Protein AF-A0A918VSH3-F1 (afdb_monomer_lite)

Organism: NCBI:txid1329800

Sequence (350 aa):
MSQLILLDLFLRSLCLGQLLFFLIWLITLTVQRRSLTVERSLVATLLICCLGAVIFTMHYRPPLALAARPILLALTDGLPIVFWLYALHSLTRVEVYLQARPWLKLIPALYAFWHVAYFVLGQGRGTVHEVLHLASGLGILHIIFLSIRSWRDDLVDARRRKRALFLIAACALIMMYVISEVSGSRFMRSEVGSLFGALLMLSLSVSFGVNHFLHAALGQPQPHTDTERASPNTPPHSLPQEHSALYLRLESFIHDQGFTQPNLTVSKLASMLDTKEYLLRNLINQTLGYRNFSSYLNDQRMPLACDWLSSKPELSITDIALNLGYGSITSFNRAFKARYKMAPRDHRAT

Structure (mmCIF, N/CA/C/O backbone):
data_AF-A0A918VSH3-F1
#
_entry.id   AF-A0A918VSH3-F1
#
loop_
_atom_site.group_PDB
_atom_site.id
_atom_site.type_symbol
_atom_site.label_atom_id
_atom_site.label_alt_id
_atom_site.label_comp_id
_atom_site.label_asym_id
_atom_site.label_entity_id
_atom_site.label_seq_id
_atom_site.pdbx_PDB_ins_code
_atom_site.Cartn_x
_atom_site.Cartn_y
_atom_site.Cartn_z
_atom_site.occupancy
_atom_site.B_iso_or_equiv
_atom_site.auth_seq_id
_atom_site.auth_comp_id
_atom_site.auth_asym_id
_atom_site.auth_atom_id
_atom_site.pdbx_PDB_model_num
ATOM 1 N N . MET A 1 1 ? 32.542 3.895 -18.911 1.00 74.38 1 MET A N 1
ATOM 2 C CA . MET A 1 1 ? 31.305 4.067 -18.114 1.00 74.38 1 MET A CA 1
ATOM 3 C C . MET A 1 1 ? 31.259 5.523 -17.670 1.00 74.38 1 MET A C 1
ATOM 5 O O . MET A 1 1 ? 32.288 5.993 -17.200 1.00 74.38 1 MET A O 1
ATOM 9 N N . SER A 1 2 ? 30.164 6.257 -17.894 1.00 91.38 2 SER A N 1
ATOM 10 C CA . SER A 1 2 ? 30.070 7.667 -17.476 1.00 91.38 2 SER A CA 1
ATOM 11 C C . SER A 1 2 ? 30.017 7.780 -15.943 1.00 91.38 2 SER A C 1
ATOM 13 O O . SER A 1 2 ? 29.629 6.828 -15.258 1.00 91.38 2 SER A O 1
ATOM 15 N N . GLN A 1 3 ? 30.387 8.941 -15.388 1.00 93.56 3 GLN A N 1
ATOM 16 C CA . GLN A 1 3 ? 30.258 9.198 -13.944 1.00 93.56 3 GLN A CA 1
ATOM 17 C C . GLN A 1 3 ? 28.796 9.095 -13.472 1.00 93.56 3 GLN A C 1
ATOM 19 O O . GLN A 1 3 ? 28.543 8.625 -12.364 1.00 93.56 3 GLN A O 1
ATOM 24 N N . LEU A 1 4 ? 27.833 9.458 -14.330 1.00 92.81 4 LEU A N 1
ATOM 25 C CA . LEU A 1 4 ? 26.401 9.344 -14.039 1.00 92.81 4 LEU A CA 1
ATOM 26 C C . LEU A 1 4 ? 25.954 7.885 -13.907 1.00 92.81 4 LEU A C 1
ATOM 28 O O . LEU A 1 4 ? 25.213 7.566 -12.982 1.00 92.81 4 LEU A O 1
ATOM 32 N N . ILE A 1 5 ? 26.439 6.988 -14.773 1.00 92.00 5 ILE A N 1
ATOM 33 C CA . ILE A 1 5 ? 26.127 5.552 -14.680 1.00 92.00 5 ILE A CA 1
ATOM 34 C C . ILE A 1 5 ? 26.719 4.948 -13.400 1.00 92.00 5 ILE A C 1
ATOM 36 O O . ILE A 1 5 ? 26.069 4.129 -12.753 1.00 92.00 5 ILE A O 1
ATOM 40 N N . LEU A 1 6 ? 27.935 5.350 -13.010 1.00 93.69 6 LEU A N 1
ATOM 41 C CA . LEU A 1 6 ? 28.540 4.880 -11.760 1.00 93.69 6 LEU A CA 1
ATOM 42 C C . LEU A 1 6 ? 27.721 5.329 -10.540 1.00 93.69 6 LEU A C 1
ATOM 44 O O . LEU A 1 6 ? 27.474 4.530 -9.637 1.00 93.69 6 LEU A O 1
ATOM 48 N N . LEU A 1 7 ? 27.263 6.585 -10.538 1.00 95.50 7 LEU A N 1
ATOM 49 C CA . LEU A 1 7 ? 26.414 7.123 -9.478 1.00 95.50 7 LEU A CA 1
ATOM 50 C C . LEU A 1 7 ? 25.035 6.440 -9.436 1.00 95.50 7 LEU A C 1
ATOM 52 O O . LEU A 1 7 ? 24.573 6.082 -8.356 1.00 95.50 7 LEU A O 1
ATOM 56 N N . ASP A 1 8 ? 24.401 6.206 -10.590 1.00 94.56 8 ASP A N 1
ATOM 57 C CA . ASP A 1 8 ? 23.141 5.452 -10.697 1.00 94.56 8 ASP A CA 1
ATOM 58 C C . ASP A 1 8 ? 23.287 4.049 -10.093 1.00 94.56 8 ASP A C 1
ATOM 60 O O . ASP A 1 8 ? 22.502 3.657 -9.226 1.00 94.56 8 ASP A O 1
ATOM 64 N N . LEU A 1 9 ? 24.345 3.322 -10.471 1.00 93.88 9 LEU A N 1
ATOM 65 C CA . LEU A 1 9 ? 24.610 1.979 -9.960 1.00 93.88 9 LEU A CA 1
ATOM 66 C C . LEU A 1 9 ? 24.859 1.980 -8.446 1.00 93.88 9 LEU A C 1
ATOM 68 O O . LEU A 1 9 ? 24.372 1.093 -7.740 1.00 93.88 9 LEU A O 1
ATOM 72 N N . PHE A 1 10 ? 25.581 2.981 -7.937 1.00 95.94 10 PHE A N 1
ATOM 73 C CA . PHE A 1 10 ? 25.823 3.152 -6.506 1.00 95.94 10 PHE A CA 1
ATOM 74 C C . PHE A 1 10 ? 24.513 3.359 -5.730 1.00 95.94 10 PHE A C 1
ATOM 76 O O . PHE A 1 10 ? 24.237 2.623 -4.781 1.00 95.94 10 PHE A O 1
ATOM 83 N N . LEU A 1 11 ? 23.658 4.290 -6.169 1.00 96.31 11 LEU A N 1
ATOM 84 C CA . LEU A 1 11 ? 22.367 4.564 -5.524 1.00 96.31 11 LEU A CA 1
ATOM 85 C C . LEU A 1 11 ? 21.427 3.356 -5.565 1.00 96.31 11 LEU A C 1
ATOM 87 O O . LEU A 1 11 ? 20.754 3.053 -4.577 1.00 96.31 11 LEU A O 1
ATOM 91 N N . ARG A 1 12 ? 21.400 2.626 -6.684 1.00 95.44 12 ARG A N 1
ATOM 92 C CA . ARG A 1 12 ? 20.609 1.395 -6.799 1.00 95.44 12 ARG A CA 1
ATOM 93 C C . ARG A 1 12 ? 21.139 0.299 -5.893 1.00 95.44 12 ARG A C 1
ATOM 95 O O . ARG A 1 12 ? 20.337 -0.382 -5.268 1.00 95.44 12 ARG A O 1
ATOM 102 N N . SER A 1 13 ? 22.456 0.159 -5.765 1.00 95.19 13 SER A N 1
ATOM 103 C CA . SER A 1 13 ? 23.068 -0.809 -4.847 1.00 95.19 13 SER A CA 1
ATOM 104 C C . SER A 1 13 ? 22.705 -0.508 -3.389 1.00 95.19 13 SER A C 1
ATOM 106 O O . SER A 1 13 ? 22.347 -1.428 -2.654 1.00 95.19 13 SER A O 1
ATOM 108 N N . LEU A 1 14 ? 22.695 0.771 -2.988 1.00 96.94 14 LEU A N 1
ATOM 109 C CA . LEU A 1 14 ? 22.196 1.191 -1.672 1.00 96.94 14 LEU A CA 1
ATOM 110 C C . LEU A 1 14 ? 20.716 0.833 -1.483 1.00 96.94 14 LEU A C 1
ATOM 112 O O . LEU A 1 14 ? 20.344 0.248 -0.465 1.00 96.94 14 LEU A O 1
ATOM 116 N N . CYS A 1 15 ? 19.878 1.138 -2.477 1.00 96.81 15 CYS A N 1
ATOM 117 C CA . CYS A 1 15 ? 18.448 0.838 -2.437 1.00 96.81 15 CYS A CA 1
ATOM 118 C C . CYS A 1 15 ? 18.187 -0.678 -2.346 1.00 96.81 15 CYS A C 1
ATOM 120 O O . CYS A 1 15 ? 17.418 -1.125 -1.496 1.00 96.81 15 CYS A O 1
ATOM 122 N N . LEU A 1 16 ? 18.883 -1.487 -3.152 1.00 96.50 16 LEU A N 1
ATOM 123 C CA . LEU A 1 16 ? 18.802 -2.951 -3.120 1.00 96.50 16 LEU A CA 1
ATOM 124 C C . LEU A 1 16 ? 19.230 -3.511 -1.764 1.00 96.50 16 LEU A C 1
ATOM 126 O O . LEU A 1 16 ? 18.505 -4.322 -1.190 1.00 96.50 16 LEU A O 1
ATOM 130 N N . GLY A 1 17 ? 20.368 -3.054 -1.230 1.00 96.38 17 GLY A N 1
ATOM 131 C CA . GLY A 1 17 ? 20.849 -3.466 0.088 1.00 96.38 17 GLY A CA 1
ATOM 132 C C . GLY A 1 17 ? 19.833 -3.158 1.189 1.00 96.38 17 GLY A C 1
ATOM 133 O O . GLY A 1 17 ? 19.544 -4.008 2.030 1.00 96.38 17 GLY A O 1
ATOM 134 N N . GLN A 1 18 ? 19.213 -1.979 1.135 1.00 94.62 18 GLN A N 1
ATOM 135 C CA . GLN A 1 18 ? 18.187 -1.574 2.089 1.00 94.62 18 GLN A CA 1
ATOM 136 C C . GLN A 1 18 ? 16.899 -2.410 1.977 1.00 94.62 18 GLN A C 1
ATOM 138 O O . GLN A 1 18 ? 16.349 -2.842 2.992 1.00 94.62 18 GLN A O 1
ATOM 143 N N . LEU A 1 19 ? 16.409 -2.659 0.761 1.00 95.06 19 LEU A N 1
ATOM 144 C CA . LEU A 1 19 ? 15.216 -3.480 0.531 1.00 95.06 19 LEU A CA 1
ATOM 145 C C . LEU A 1 19 ? 15.439 -4.939 0.960 1.00 95.06 19 LEU A C 1
ATOM 147 O O . LEU A 1 19 ? 14.562 -5.527 1.594 1.00 95.06 19 LEU A O 1
ATOM 151 N N . LEU A 1 20 ? 16.620 -5.503 0.675 1.00 96.06 20 LEU A N 1
ATOM 152 C CA . LEU A 1 20 ? 17.016 -6.839 1.130 1.00 96.06 20 LEU A CA 1
ATOM 153 C C . LEU A 1 20 ? 17.088 -6.913 2.654 1.00 96.06 20 LEU A C 1
ATOM 155 O O . LEU A 1 20 ? 16.558 -7.854 3.241 1.00 96.06 20 LEU A O 1
ATOM 159 N N . PHE A 1 21 ? 17.682 -5.908 3.300 1.00 94.00 21 PHE A N 1
ATOM 160 C CA . PHE A 1 21 ? 17.718 -5.826 4.757 1.00 94.00 21 PHE A CA 1
ATOM 161 C C . PHE A 1 21 ? 16.305 -5.857 5.358 1.00 94.00 21 PHE A C 1
ATOM 163 O O . PHE A 1 21 ? 16.044 -6.648 6.265 1.00 94.00 21 PHE A O 1
ATOM 170 N N . PHE A 1 22 ? 15.363 -5.069 4.825 1.00 91.56 22 PHE A N 1
ATOM 171 C CA . PHE A 1 22 ? 13.977 -5.090 5.305 1.00 91.56 22 PHE A CA 1
ATOM 172 C C . PHE A 1 22 ? 13.271 -6.414 5.046 1.00 91.56 22 PHE A C 1
ATOM 174 O O . PHE A 1 22 ? 12.510 -6.864 5.902 1.00 91.56 22 PHE A O 1
ATOM 181 N N . LEU A 1 23 ? 13.529 -7.051 3.904 1.00 93.56 23 LEU A N 1
ATOM 182 C CA . LEU A 1 23 ? 12.957 -8.355 3.592 1.00 93.56 23 LEU A CA 1
ATOM 183 C C . LEU A 1 23 ? 13.450 -9.417 4.584 1.00 93.56 23 LEU A C 1
ATOM 185 O O . LEU A 1 23 ? 12.637 -10.134 5.164 1.00 93.56 23 LEU A O 1
ATOM 189 N N . ILE A 1 24 ? 14.759 -9.470 4.843 1.00 93.81 24 ILE A N 1
ATOM 190 C CA . ILE A 1 24 ? 15.364 -10.395 5.812 1.00 93.81 24 ILE A CA 1
ATOM 191 C C . ILE A 1 24 ? 14.833 -10.119 7.220 1.00 93.81 24 ILE A C 1
ATOM 193 O O . ILE A 1 24 ? 14.421 -11.044 7.917 1.00 93.81 24 ILE A O 1
ATOM 197 N N . TRP A 1 25 ? 14.784 -8.853 7.638 1.00 90.38 25 TRP A N 1
ATOM 198 C CA . TRP A 1 25 ? 14.242 -8.465 8.940 1.00 90.38 25 TRP A CA 1
ATOM 199 C C . TRP A 1 25 ? 12.778 -8.894 9.109 1.00 90.38 25 TRP A C 1
ATOM 201 O O . TRP A 1 25 ? 12.412 -9.465 10.138 1.00 90.38 25 TRP A O 1
ATOM 211 N N . LEU A 1 26 ? 11.947 -8.689 8.084 1.00 89.75 26 LEU A N 1
ATOM 212 C CA . LEU A 1 26 ? 10.541 -9.087 8.086 1.00 89.75 26 LEU A CA 1
ATOM 213 C C . LEU A 1 26 ? 10.372 -10.612 8.158 1.00 89.75 26 LEU A C 1
ATOM 215 O O . LEU A 1 26 ? 9.510 -11.098 8.897 1.00 89.75 26 LEU A O 1
ATOM 219 N N . ILE A 1 27 ? 11.198 -11.368 7.429 1.00 90.38 27 ILE A N 1
ATOM 220 C CA . ILE A 1 27 ? 11.220 -12.836 7.482 1.00 90.38 27 ILE A CA 1
ATOM 221 C C . ILE A 1 27 ? 11.605 -13.297 8.890 1.00 90.38 27 ILE A C 1
ATOM 223 O O . ILE A 1 27 ? 10.863 -14.066 9.501 1.00 90.38 27 ILE A O 1
ATOM 227 N N . THR A 1 28 ? 12.692 -12.765 9.453 1.00 89.62 28 THR A N 1
ATOM 228 C CA . THR A 1 28 ? 13.154 -13.095 10.809 1.00 89.62 28 THR A CA 1
ATOM 229 C C . THR A 1 28 ? 12.082 -12.802 11.855 1.00 89.62 28 THR A C 1
ATOM 231 O O . THR A 1 28 ? 11.785 -13.657 12.687 1.00 89.62 28 THR A O 1
ATOM 234 N N . LEU A 1 29 ? 11.418 -11.644 11.780 1.00 85.31 29 LEU A N 1
ATOM 235 C CA . LEU A 1 29 ? 10.301 -11.307 12.665 1.00 85.31 29 LEU A CA 1
ATOM 236 C C . LEU A 1 29 ? 9.115 -12.267 12.529 1.00 85.31 29 LEU A C 1
ATOM 238 O O . LEU A 1 29 ? 8.464 -12.598 13.523 1.00 85.31 29 LEU A O 1
ATOM 242 N N . THR A 1 30 ? 8.807 -12.693 11.305 1.00 86.69 30 THR A N 1
ATOM 243 C CA . THR A 1 30 ? 7.711 -13.629 11.025 1.00 86.69 30 THR A CA 1
ATOM 244 C C . THR A 1 30 ? 8.006 -15.003 11.622 1.00 86.69 30 THR A C 1
ATOM 246 O O . THR A 1 30 ? 7.130 -15.581 12.270 1.00 86.69 30 THR A O 1
ATOM 249 N N . VAL A 1 31 ? 9.246 -15.481 11.471 1.00 88.50 31 VAL A N 1
ATOM 250 C CA . VAL A 1 31 ? 9.736 -16.740 12.050 1.00 88.50 31 VAL A CA 1
ATOM 251 C C . VAL A 1 31 ? 9.733 -16.670 13.578 1.00 88.50 31 VAL A C 1
ATOM 253 O O . VAL A 1 31 ? 9.149 -17.540 14.223 1.00 88.50 31 VAL A O 1
ATOM 256 N N . GLN A 1 32 ? 10.295 -15.608 14.166 1.00 86.06 32 GLN A N 1
ATOM 257 C CA . GLN A 1 32 ? 10.342 -15.418 15.622 1.00 86.06 32 GLN A CA 1
ATOM 258 C C . GLN A 1 32 ? 8.948 -15.377 16.250 1.00 86.06 32 GLN A C 1
ATOM 260 O O . GLN A 1 32 ? 8.708 -15.996 17.283 1.00 86.06 32 GLN A O 1
ATOM 265 N N . ARG A 1 33 ? 8.002 -14.673 15.620 1.00 83.00 33 ARG A N 1
ATOM 266 C CA . ARG A 1 33 ? 6.626 -14.560 16.126 1.00 83.00 33 ARG A CA 1
ATOM 267 C C . ARG A 1 33 ? 5.726 -15.735 15.736 1.00 83.00 33 ARG A C 1
ATOM 269 O O . ARG A 1 33 ? 4.554 -15.706 16.103 1.00 83.00 33 ARG A O 1
ATOM 276 N N . ARG A 1 34 ? 6.227 -16.712 14.963 1.00 82.69 34 ARG A N 1
ATOM 277 C CA . ARG A 1 34 ? 5.471 -17.858 14.411 1.00 82.69 34 ARG A CA 1
ATOM 278 C C . ARG A 1 34 ? 4.100 -17.466 13.841 1.00 82.69 34 ARG A C 1
ATOM 280 O O . ARG A 1 34 ? 3.105 -18.157 14.030 1.00 82.69 34 ARG A O 1
ATOM 287 N N . SER A 1 35 ? 4.032 -16.313 13.177 1.00 77.19 35 SER A N 1
ATOM 288 C CA . SER A 1 35 ? 2.770 -15.723 12.728 1.00 77.19 35 SER A CA 1
ATOM 289 C C . SER A 1 35 ? 2.971 -14.994 11.407 1.00 77.19 35 SER A C 1
ATOM 291 O O . SER A 1 35 ? 3.586 -13.924 11.360 1.00 77.19 35 SER A O 1
ATOM 293 N N . LEU A 1 36 ? 2.438 -15.575 10.331 1.00 81.56 36 LEU A N 1
ATOM 294 C CA . LEU A 1 36 ? 2.354 -14.937 9.023 1.00 81.56 36 LEU A CA 1
ATOM 295 C C . LEU A 1 36 ? 1.000 -14.230 8.903 1.00 81.56 36 LEU A C 1
ATOM 297 O O . LEU A 1 36 ? -0.030 -14.864 8.685 1.00 81.56 36 LEU A O 1
ATOM 301 N N . THR A 1 37 ? 0.995 -12.909 9.074 1.00 83.50 37 THR A N 1
ATOM 302 C CA . THR A 1 37 ? -0.197 -12.090 8.826 1.00 83.50 37 THR A CA 1
ATOM 303 C C . THR A 1 37 ? -0.289 -11.720 7.345 1.00 83.50 37 THR A C 1
ATOM 305 O O . THR A 1 37 ? 0.727 -11.639 6.652 1.00 83.50 37 THR A O 1
ATOM 308 N N . VAL A 1 38 ? -1.506 -11.442 6.862 1.00 82.44 38 VAL A N 1
ATOM 309 C CA . VAL A 1 38 ? -1.742 -10.962 5.485 1.00 82.44 38 VAL A CA 1
ATOM 310 C C . VAL A 1 38 ? -0.910 -9.711 5.194 1.00 82.44 38 VAL A C 1
ATOM 312 O O . VAL A 1 38 ? -0.282 -9.621 4.145 1.00 82.44 38 VAL A O 1
ATOM 315 N N . GLU A 1 39 ? -0.834 -8.787 6.153 1.00 83.62 39 GLU A N 1
ATOM 316 C CA . GLU A 1 39 ? -0.011 -7.579 6.060 1.00 83.62 39 GLU A CA 1
ATOM 317 C C . GLU A 1 39 ? 1.468 -7.901 5.805 1.00 83.62 39 GLU A C 1
ATOM 319 O O . GLU A 1 39 ? 2.054 -7.374 4.863 1.00 83.62 39 GLU A O 1
ATOM 324 N N . ARG A 1 40 ? 2.068 -8.809 6.589 1.00 85.50 40 ARG A N 1
ATOM 325 C CA . ARG A 1 40 ? 3.479 -9.195 6.416 1.00 85.50 40 ARG A CA 1
ATOM 326 C C . ARG A 1 40 ? 3.719 -9.873 5.074 1.00 85.50 40 ARG A C 1
ATOM 328 O O . ARG A 1 40 ? 4.729 -9.594 4.441 1.00 85.50 40 ARG A O 1
ATOM 335 N N . SER A 1 41 ? 2.788 -10.715 4.625 1.00 87.75 41 SER A N 1
ATOM 336 C CA . SER A 1 41 ? 2.867 -11.325 3.296 1.00 87.75 41 SER A 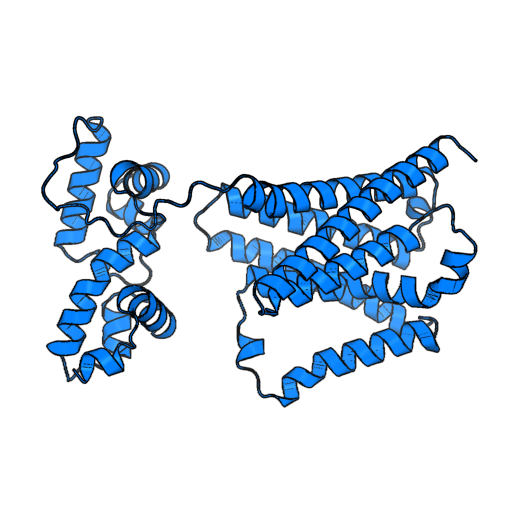CA 1
ATOM 337 C C . SER A 1 41 ? 2.844 -10.265 2.193 1.00 87.75 41 SER A C 1
ATOM 339 O O . SER A 1 41 ? 3.695 -10.297 1.314 1.00 87.75 41 SER A O 1
ATOM 341 N N . LEU A 1 42 ? 1.917 -9.301 2.255 1.00 89.62 42 LEU A N 1
ATOM 342 C CA . LEU A 1 42 ? 1.815 -8.221 1.268 1.00 89.62 42 LEU A CA 1
ATOM 343 C C . LEU A 1 42 ? 3.066 -7.339 1.253 1.00 89.62 42 LEU A C 1
ATOM 345 O O . LEU A 1 42 ? 3.566 -7.020 0.179 1.00 89.62 42 LEU A O 1
ATOM 349 N N . VAL A 1 43 ? 3.601 -6.979 2.425 1.00 90.31 43 VAL A N 1
ATOM 350 C CA . VAL A 1 43 ? 4.841 -6.193 2.521 1.00 90.31 43 VAL A CA 1
ATOM 351 C C . VAL A 1 43 ? 6.030 -6.981 1.969 1.00 90.31 43 VAL A C 1
ATOM 353 O O . VAL A 1 43 ? 6.825 -6.416 1.224 1.00 90.31 43 VAL A O 1
ATOM 356 N N . ALA A 1 44 ? 6.145 -8.279 2.262 1.00 92.56 44 ALA A N 1
ATOM 357 C CA . ALA A 1 44 ? 7.210 -9.117 1.712 1.00 92.56 44 ALA A CA 1
ATOM 358 C C . ALA A 1 44 ? 7.140 -9.184 0.178 1.00 92.56 44 ALA A C 1
ATOM 360 O O . ALA A 1 44 ? 8.142 -8.942 -0.494 1.00 92.56 44 ALA A O 1
ATOM 361 N N . THR A 1 45 ? 5.955 -9.443 -0.385 1.00 93.25 45 THR A N 1
ATOM 362 C CA . THR A 1 45 ? 5.752 -9.456 -1.840 1.00 93.25 45 THR A CA 1
ATOM 363 C C . THR A 1 45 ? 6.049 -8.088 -2.457 1.00 93.25 45 THR A C 1
ATOM 365 O O . THR A 1 45 ? 6.709 -8.022 -3.490 1.00 93.25 45 THR A O 1
ATOM 368 N N . LEU A 1 46 ? 5.640 -6.994 -1.805 1.00 94.00 46 LEU A N 1
ATOM 369 C CA . LEU A 1 46 ? 5.925 -5.632 -2.258 1.00 94.00 46 LEU A CA 1
ATOM 370 C C . LEU A 1 46 ? 7.434 -5.360 -2.311 1.00 94.00 46 LEU A C 1
ATOM 372 O O . LEU A 1 46 ? 7.919 -4.832 -3.308 1.00 94.00 46 LEU A O 1
ATOM 376 N N . LEU A 1 47 ? 8.186 -5.756 -1.278 1.00 95.00 47 LEU A N 1
ATOM 377 C CA . LEU A 1 47 ? 9.646 -5.619 -1.247 1.00 95.00 47 LEU A CA 1
ATOM 378 C C . LEU A 1 47 ? 10.314 -6.415 -2.379 1.00 95.00 47 LEU A C 1
ATOM 380 O O . LEU A 1 47 ? 11.219 -5.896 -3.028 1.00 95.00 47 LEU A O 1
ATOM 384 N N . ILE A 1 48 ? 9.842 -7.632 -2.663 1.00 96.31 48 ILE A N 1
ATOM 385 C CA . ILE A 1 48 ? 10.346 -8.461 -3.771 1.00 96.31 48 ILE A CA 1
ATOM 386 C C . ILE A 1 48 ? 10.058 -7.804 -5.132 1.00 96.31 48 ILE A C 1
ATOM 388 O O . ILE A 1 48 ? 10.951 -7.722 -5.976 1.00 96.31 48 ILE A O 1
ATOM 392 N N . CYS A 1 49 ? 8.848 -7.274 -5.338 1.00 96.62 49 CYS A N 1
ATOM 393 C CA . CYS A 1 49 ? 8.510 -6.504 -6.537 1.00 96.62 49 CYS A CA 1
ATOM 394 C C . CYS A 1 49 ? 9.394 -5.255 -6.685 1.00 96.62 49 CYS A C 1
ATOM 396 O O . CYS A 1 49 ? 9.893 -4.989 -7.777 1.00 96.62 49 CYS A O 1
ATOM 398 N N . CYS A 1 50 ? 9.652 -4.523 -5.595 1.00 96.06 50 CYS A N 1
ATOM 399 C CA . CYS A 1 50 ? 10.553 -3.368 -5.599 1.00 96.06 50 CYS A CA 1
ATOM 400 C C . CYS A 1 50 ? 11.991 -3.754 -5.977 1.00 96.06 50 CYS A C 1
ATOM 402 O O . CYS A 1 50 ? 12.606 -3.048 -6.772 1.00 96.06 50 CYS A O 1
ATOM 404 N N . LEU A 1 51 ? 12.521 -4.875 -5.467 1.00 96.31 51 LEU A N 1
ATOM 405 C CA . LEU A 1 51 ? 13.840 -5.387 -5.867 1.00 96.31 51 LEU A CA 1
ATOM 406 C C . LEU A 1 51 ? 13.892 -5.652 -7.377 1.00 96.31 51 LEU A C 1
ATOM 408 O O . LEU A 1 51 ? 14.816 -5.200 -8.053 1.00 96.31 51 LEU A O 1
ATOM 412 N N . GLY A 1 52 ? 12.868 -6.323 -7.916 1.00 95.25 52 GLY A N 1
ATOM 413 C CA . GLY A 1 52 ? 12.738 -6.559 -9.354 1.00 95.25 52 GLY A CA 1
ATOM 414 C C . GLY A 1 52 ? 12.694 -5.259 -10.161 1.00 95.25 52 GLY A C 1
ATOM 415 O O . GLY A 1 52 ? 13.447 -5.117 -11.122 1.00 95.25 52 GLY A O 1
ATOM 416 N N . ALA A 1 53 ? 11.893 -4.282 -9.727 1.00 94.88 53 ALA A N 1
ATOM 417 C CA . ALA A 1 53 ? 11.762 -2.981 -10.382 1.00 94.88 53 ALA A CA 1
ATOM 418 C C . ALA A 1 53 ? 13.067 -2.168 -10.370 1.00 94.88 53 ALA A C 1
ATOM 420 O O . ALA A 1 53 ? 13.442 -1.591 -11.394 1.00 94.88 53 ALA A O 1
ATOM 421 N N . VAL A 1 54 ? 13.796 -2.141 -9.247 1.00 95.31 54 VAL A N 1
ATOM 422 C CA . VAL A 1 54 ? 15.097 -1.456 -9.143 1.00 95.31 54 VAL A CA 1
ATOM 423 C C . VAL A 1 54 ? 16.120 -2.066 -10.103 1.00 95.31 54 VAL A C 1
ATOM 425 O O . VAL A 1 54 ? 16.898 -1.319 -10.689 1.00 95.31 54 VAL A O 1
ATOM 428 N N . ILE A 1 55 ? 16.115 -3.388 -10.307 1.00 94.56 55 ILE A N 1
ATOM 429 C CA . ILE A 1 55 ? 17.019 -4.054 -11.261 1.00 94.56 55 ILE A CA 1
ATOM 430 C C . ILE A 1 55 ? 16.554 -3.831 -12.705 1.00 94.56 55 ILE A C 1
ATOM 432 O O . ILE A 1 55 ? 17.352 -3.490 -13.574 1.00 94.56 55 ILE A O 1
ATOM 436 N N . PHE A 1 56 ? 15.258 -3.986 -12.981 1.00 93.06 56 PHE A N 1
ATOM 437 C CA . PHE A 1 56 ? 14.706 -3.880 -14.333 1.00 93.06 56 PHE A CA 1
ATOM 438 C C . PHE A 1 56 ? 14.882 -2.484 -14.948 1.00 93.06 56 PHE A C 1
ATOM 440 O O . PHE A 1 56 ? 15.138 -2.341 -16.150 1.00 93.06 56 PHE A O 1
ATOM 447 N N . THR A 1 57 ? 14.757 -1.449 -14.118 1.00 91.62 57 THR A N 1
ATOM 448 C CA . THR A 1 57 ? 14.826 -0.041 -14.537 1.00 91.62 57 THR A CA 1
ATOM 449 C C . THR A 1 57 ? 16.255 0.496 -14.653 1.00 91.62 57 THR A C 1
ATOM 451 O O . THR A 1 57 ? 16.422 1.668 -14.978 1.00 91.62 57 THR A O 1
ATOM 454 N N . MET A 1 58 ? 17.286 -0.324 -14.408 1.00 89.25 58 MET A N 1
ATOM 455 C CA . MET A 1 58 ? 18.689 0.063 -14.600 1.00 89.25 58 MET A CA 1
ATOM 456 C C . MET A 1 58 ? 18.969 0.437 -16.057 1.00 89.25 58 MET A C 1
ATOM 458 O O . MET A 1 58 ? 18.605 -0.309 -16.974 1.00 89.25 58 MET A O 1
ATOM 462 N N . HIS A 1 59 ? 19.667 1.560 -16.261 1.00 87.81 59 HIS A N 1
ATOM 463 C CA . HIS A 1 59 ? 20.155 1.960 -17.581 1.00 87.81 59 HIS A CA 1
ATOM 464 C C . HIS A 1 59 ? 21.176 0.950 -18.123 1.00 87.81 59 HIS A C 1
ATOM 466 O O . HIS A 1 59 ? 21.026 0.437 -19.232 1.00 87.81 59 HIS A O 1
ATOM 472 N N . TYR A 1 60 ? 22.187 0.615 -17.316 1.00 85.56 60 TYR A N 1
ATOM 473 C CA . TYR A 1 60 ? 23.150 -0.431 -17.648 1.00 85.56 60 TYR A CA 1
ATOM 474 C C . TYR A 1 60 ? 22.622 -1.799 -17.207 1.00 85.56 60 TYR A C 1
ATOM 476 O O . TYR A 1 60 ? 22.444 -2.049 -16.016 1.00 85.56 60 TYR A O 1
ATOM 484 N N . ARG A 1 61 ? 22.385 -2.700 -18.166 1.00 83.06 61 ARG A N 1
ATOM 485 C CA . ARG A 1 61 ? 21.847 -4.040 -17.900 1.00 83.06 61 ARG A CA 1
ATOM 486 C C . ARG A 1 61 ? 22.941 -5.099 -18.049 1.00 83.06 61 ARG A C 1
ATOM 488 O O . ARG A 1 61 ? 23.346 -5.372 -19.178 1.00 83.06 61 ARG A O 1
ATOM 495 N N . PRO A 1 62 ? 23.408 -5.724 -16.952 1.00 84.81 62 PRO A N 1
ATOM 496 C CA . PRO A 1 62 ? 24.371 -6.813 -17.054 1.00 84.81 62 PRO A CA 1
ATOM 497 C C . PRO A 1 62 ? 23.743 -8.046 -17.735 1.00 84.81 62 PRO A C 1
ATOM 499 O O . PRO A 1 62 ? 22.518 -8.209 -17.691 1.00 84.81 62 PRO A O 1
ATOM 502 N N . PRO A 1 63 ? 24.550 -8.966 -18.301 1.00 88.12 63 PRO A N 1
ATOM 503 C CA . PRO A 1 63 ? 24.052 -10.167 -18.983 1.00 88.12 63 PRO A CA 1
ATOM 504 C C . PRO A 1 63 ? 23.070 -10.995 -18.145 1.00 88.12 63 PRO A C 1
ATOM 506 O O . PRO A 1 63 ? 22.054 -11.463 -18.654 1.00 88.12 63 PRO A O 1
ATOM 509 N N . LEU A 1 64 ? 23.318 -11.102 -16.835 1.00 86.38 64 LEU A N 1
ATOM 510 C CA . LEU A 1 64 ? 22.424 -11.787 -15.900 1.00 86.38 64 LEU A CA 1
ATOM 511 C C . LEU A 1 64 ? 21.030 -11.137 -15.838 1.00 86.38 64 LEU A C 1
ATOM 513 O O . LEU A 1 64 ? 20.022 -11.837 -15.829 1.00 86.38 64 LEU A O 1
ATOM 517 N N . ALA A 1 65 ? 20.956 -9.802 -15.832 1.00 86.50 65 ALA A N 1
ATOM 518 C CA . ALA A 1 65 ? 19.683 -9.082 -15.816 1.00 86.50 65 ALA A CA 1
ATOM 519 C C . ALA A 1 65 ? 18.926 -9.231 -17.144 1.00 86.50 65 ALA A C 1
ATOM 521 O O . ALA A 1 65 ? 17.698 -9.280 -17.154 1.00 86.50 65 ALA A O 1
ATOM 522 N N . LEU A 1 66 ? 19.647 -9.348 -18.264 1.00 87.31 66 LEU A N 1
ATOM 523 C CA . LEU A 1 66 ? 19.049 -9.649 -19.566 1.00 87.31 66 LEU A CA 1
ATOM 524 C C . LEU A 1 66 ? 18.472 -11.071 -19.601 1.00 87.31 66 LEU A C 1
ATOM 526 O O . LEU A 1 66 ? 17.340 -11.247 -20.047 1.00 87.31 66 LEU A O 1
ATOM 530 N N . ALA A 1 67 ? 19.198 -12.060 -19.072 1.00 90.00 67 ALA A N 1
ATOM 531 C CA . ALA A 1 67 ? 18.710 -13.435 -18.951 1.00 90.00 67 ALA A CA 1
ATOM 532 C C . ALA A 1 67 ? 17.485 -13.534 -18.022 1.00 90.00 67 ALA A C 1
ATOM 534 O O . ALA A 1 67 ? 16.525 -14.241 -18.320 1.00 90.00 67 ALA A O 1
ATOM 535 N N . ALA A 1 68 ? 17.473 -12.763 -16.932 1.00 92.81 68 ALA A N 1
ATOM 536 C CA . ALA A 1 68 ? 16.364 -12.699 -15.982 1.00 92.81 68 ALA A CA 1
ATOM 537 C C . ALA A 1 68 ? 15.215 -11.765 -16.415 1.00 92.81 68 ALA A C 1
ATOM 539 O O . ALA A 1 68 ? 14.264 -11.579 -15.651 1.00 92.81 68 ALA A O 1
ATOM 540 N N . ARG A 1 69 ? 15.263 -11.176 -17.622 1.00 92.62 69 ARG A N 1
ATOM 541 C CA . ARG A 1 69 ? 14.289 -10.174 -18.093 1.00 92.62 69 ARG A CA 1
ATOM 542 C C . ARG A 1 69 ? 12.821 -10.581 -17.882 1.00 92.62 69 ARG A C 1
ATOM 544 O O . ARG A 1 69 ? 12.087 -9.732 -17.384 1.00 92.62 69 ARG A O 1
ATOM 551 N N . PRO A 1 70 ? 12.365 -11.807 -18.213 1.00 93.81 70 PRO A N 1
ATOM 552 C CA . PRO A 1 70 ? 10.955 -12.181 -18.052 1.00 93.81 70 PRO A CA 1
ATOM 553 C C . PRO A 1 70 ? 10.495 -12.128 -16.589 1.00 93.81 70 PRO A C 1
ATOM 555 O O . PRO A 1 70 ? 9.403 -11.656 -16.289 1.00 93.81 70 PRO A O 1
ATOM 558 N N . ILE A 1 71 ? 11.365 -12.550 -15.668 1.00 95.00 71 ILE A N 1
ATOM 559 C CA . ILE A 1 71 ? 11.105 -12.543 -14.223 1.00 95.00 71 ILE A CA 1
ATOM 560 C C . ILE A 1 71 ? 11.097 -11.106 -13.699 1.00 95.00 71 ILE A C 1
ATOM 562 O O . ILE A 1 71 ? 10.188 -10.709 -12.975 1.00 95.00 71 ILE A O 1
ATOM 566 N N . LEU A 1 72 ? 12.093 -10.305 -14.084 1.00 94.94 72 LEU A N 1
ATOM 567 C CA . LEU A 1 72 ? 12.188 -8.903 -13.679 1.00 94.94 72 LEU A CA 1
ATOM 568 C C . LEU A 1 72 ? 11.000 -8.076 -14.183 1.00 94.94 72 LEU A C 1
ATOM 570 O O . LEU A 1 72 ? 10.495 -7.224 -13.454 1.00 94.94 72 LEU A O 1
ATOM 574 N N . LEU A 1 73 ? 10.526 -8.361 -15.397 1.00 93.06 73 LEU A N 1
ATOM 575 C CA . LEU A 1 73 ? 9.325 -7.754 -15.958 1.00 93.06 73 LEU A CA 1
ATOM 576 C C . LEU A 1 73 ? 8.082 -8.167 -15.155 1.00 93.06 73 LEU A C 1
ATOM 578 O O . LEU A 1 73 ? 7.357 -7.296 -14.691 1.00 93.06 73 LEU A O 1
ATOM 582 N N . ALA A 1 74 ? 7.909 -9.463 -14.857 1.00 95.50 74 ALA A N 1
ATOM 583 C CA . ALA A 1 74 ? 6.807 -9.949 -14.018 1.00 95.50 74 ALA A CA 1
ATOM 584 C C . ALA A 1 74 ? 6.754 -9.256 -12.645 1.00 95.50 74 ALA A C 1
ATOM 586 O O . ALA A 1 74 ? 5.681 -8.872 -12.177 1.00 95.50 74 ALA A O 1
ATOM 587 N N . LEU A 1 75 ? 7.913 -9.085 -11.999 1.00 96.00 75 LEU A N 1
ATOM 588 C CA . LEU A 1 75 ? 8.028 -8.404 -10.708 1.00 96.00 75 LEU A CA 1
ATOM 589 C C . LEU A 1 75 ? 7.706 -6.910 -10.808 1.00 96.00 75 LEU A C 1
ATOM 591 O O . LEU A 1 75 ? 7.038 -6.374 -9.922 1.00 96.00 75 LEU A O 1
ATOM 595 N N . THR A 1 76 ? 8.157 -6.258 -11.881 1.00 94.44 76 THR A N 1
ATOM 596 C CA . THR A 1 76 ? 7.932 -4.827 -12.126 1.00 94.44 76 THR A CA 1
ATOM 597 C C . THR A 1 76 ? 6.460 -4.544 -12.416 1.00 94.44 76 THR A C 1
ATOM 599 O O . THR A 1 76 ? 5.877 -3.670 -11.782 1.00 94.44 76 THR A O 1
ATOM 602 N N . ASP A 1 77 ? 5.824 -5.323 -13.292 1.00 94.00 77 ASP A N 1
ATOM 603 C CA . ASP A 1 77 ? 4.397 -5.195 -13.611 1.00 94.00 77 ASP A CA 1
ATOM 604 C C . ASP A 1 77 ? 3.483 -5.703 -12.487 1.00 94.00 77 ASP A C 1
ATOM 606 O O . ASP A 1 77 ? 2.331 -5.292 -12.388 1.00 94.00 77 ASP A O 1
ATOM 610 N N . GLY A 1 78 ? 3.982 -6.566 -11.597 1.00 94.19 78 GLY A N 1
ATOM 611 C CA . GLY A 1 78 ? 3.266 -6.971 -10.385 1.00 94.19 78 GLY A CA 1
ATOM 612 C C . GLY A 1 78 ? 3.226 -5.879 -9.309 1.00 94.19 78 GLY A C 1
ATOM 613 O O . GLY A 1 78 ? 2.327 -5.874 -8.463 1.00 94.19 78 GLY A O 1
ATOM 614 N N . LEU A 1 79 ? 4.170 -4.929 -9.342 1.00 95.19 79 LEU A N 1
ATOM 615 C CA . LEU A 1 79 ? 4.330 -3.898 -8.316 1.00 95.19 79 LEU A CA 1
ATOM 616 C C . LEU A 1 79 ? 3.062 -3.049 -8.096 1.00 95.19 79 LEU A C 1
ATOM 618 O O . LEU A 1 79 ? 2.652 -2.935 -6.938 1.00 95.19 79 LEU A O 1
ATOM 622 N N . PRO A 1 80 ? 2.398 -2.481 -9.128 1.00 94.88 80 PRO A N 1
ATOM 623 C CA . PRO A 1 80 ? 1.210 -1.648 -8.930 1.00 94.88 80 PRO A CA 1
ATOM 624 C C . PRO A 1 80 ? 0.049 -2.423 -8.298 1.00 94.88 80 PRO A C 1
ATOM 626 O O . PRO A 1 80 ? -0.667 -1.883 -7.459 1.00 94.88 80 PRO A O 1
ATOM 629 N N . ILE A 1 81 ? -0.110 -3.701 -8.656 1.00 92.75 81 ILE A N 1
ATOM 630 C CA . ILE A 1 81 ? -1.185 -4.567 -8.155 1.00 92.75 81 ILE A CA 1
ATOM 631 C C . ILE A 1 81 ? -0.960 -4.895 -6.680 1.00 92.75 81 ILE A C 1
ATOM 633 O O . ILE A 1 81 ? -1.855 -4.717 -5.853 1.00 92.75 81 ILE A O 1
ATOM 637 N N . VAL A 1 82 ? 0.248 -5.339 -6.326 1.00 92.81 82 VAL A N 1
ATOM 638 C CA . VAL A 1 82 ? 0.597 -5.659 -4.935 1.00 92.81 82 VAL A CA 1
ATOM 639 C C . VAL A 1 82 ? 0.539 -4.400 -4.070 1.00 92.81 82 VAL A C 1
ATOM 641 O O . VAL A 1 82 ? 0.025 -4.440 -2.950 1.00 92.81 82 VAL A O 1
ATOM 644 N N . PHE A 1 83 ? 0.994 -3.261 -4.599 1.00 94.00 83 PHE A N 1
ATOM 645 C CA . PHE A 1 83 ? 0.897 -1.976 -3.917 1.00 94.00 83 PHE A CA 1
ATOM 646 C C . PHE A 1 83 ? -0.557 -1.533 -3.712 1.00 94.00 83 PHE A C 1
ATOM 648 O O . PHE A 1 83 ? -0.902 -1.067 -2.626 1.00 94.00 83 PHE A O 1
ATOM 655 N N . TRP A 1 84 ? -1.432 -1.744 -4.698 1.00 92.44 84 TRP A N 1
ATOM 656 C CA . TRP A 1 84 ? -2.870 -1.504 -4.571 1.00 92.44 84 TRP A CA 1
ATOM 657 C C . TRP A 1 84 ? -3.511 -2.376 -3.485 1.00 92.44 84 TRP A C 1
ATOM 659 O O . TRP A 1 84 ? -4.232 -1.853 -2.634 1.00 92.44 84 TRP A O 1
ATOM 669 N N . LEU A 1 85 ? -3.189 -3.672 -3.433 1.00 89.38 85 LEU A N 1
ATOM 670 C CA . LEU A 1 85 ? -3.663 -4.575 -2.376 1.00 89.38 85 LEU A CA 1
ATOM 671 C C . LEU A 1 85 ? -3.166 -4.151 -0.987 1.00 89.38 85 LEU A C 1
ATOM 673 O O . LEU A 1 85 ? -3.941 -4.133 -0.028 1.00 89.38 85 LEU A O 1
ATOM 677 N N . TYR A 1 86 ? -1.894 -3.764 -0.875 1.00 88.94 86 TYR A N 1
ATOM 678 C CA . TYR A 1 86 ? -1.324 -3.226 0.360 1.00 88.94 86 TYR A CA 1
ATOM 679 C C . TYR A 1 86 ? -2.019 -1.926 0.794 1.00 88.94 86 TYR A C 1
ATOM 681 O O . TYR A 1 86 ? -2.388 -1.768 1.962 1.00 88.94 86 TYR A O 1
ATOM 689 N N . ALA A 1 87 ? -2.245 -0.995 -0.135 1.00 88.81 87 ALA A N 1
ATOM 690 C CA . ALA A 1 87 ? -2.946 0.255 0.131 1.00 88.81 87 ALA A CA 1
ATOM 691 C C . ALA A 1 87 ? -4.393 0.002 0.573 1.00 88.81 87 ALA A C 1
ATOM 693 O O . ALA A 1 87 ? -4.833 0.581 1.565 1.00 88.81 87 ALA A O 1
ATOM 694 N N . LEU A 1 88 ? -5.107 -0.913 -0.088 1.00 85.50 88 LEU A N 1
ATOM 695 C CA . LEU A 1 88 ? -6.462 -1.304 0.287 1.00 85.50 88 LEU A CA 1
ATOM 696 C C . LEU A 1 88 ? -6.487 -1.881 1.706 1.00 85.50 88 LEU A C 1
ATOM 698 O O . LEU A 1 88 ? -7.202 -1.355 2.560 1.00 85.50 88 LEU A O 1
ATOM 702 N N . HIS A 1 89 ? -5.664 -2.898 1.983 1.00 82.94 89 HIS A N 1
ATOM 703 C CA . HIS A 1 89 ? -5.574 -3.528 3.302 1.00 82.94 89 HIS A CA 1
ATOM 704 C C . HIS A 1 89 ? -5.290 -2.496 4.397 1.00 82.94 89 HIS A C 1
ATOM 706 O O . HIS A 1 89 ? -5.989 -2.426 5.409 1.00 82.94 89 HIS A O 1
ATOM 712 N N . SER A 1 90 ? -4.296 -1.645 4.158 1.00 79.12 90 SER A N 1
ATOM 713 C CA . SER A 1 90 ? -3.844 -0.681 5.146 1.00 79.12 90 SER A CA 1
ATOM 714 C C . SER A 1 90 ? -4.847 0.468 5.353 1.00 79.12 90 SER A C 1
ATOM 716 O O . SER A 1 90 ? -4.948 0.996 6.464 1.00 79.12 90 SER A O 1
ATOM 718 N N . LEU A 1 91 ? -5.518 0.973 4.304 1.00 78.88 91 LEU A N 1
ATOM 719 C CA . LEU A 1 91 ? -6.398 2.159 4.378 1.00 78.88 91 LEU A CA 1
ATOM 720 C C . LEU A 1 91 ? -7.814 1.809 4.819 1.00 78.88 91 LEU A C 1
ATOM 722 O O . LEU A 1 91 ? -8.417 2.547 5.590 1.00 78.88 91 LEU A O 1
ATOM 726 N N . THR A 1 92 ? -8.344 0.692 4.334 1.00 71.56 92 THR A N 1
ATOM 727 C CA . THR A 1 92 ? -9.757 0.351 4.527 1.00 71.56 92 THR A CA 1
ATOM 728 C C . THR A 1 92 ? -9.980 -0.672 5.636 1.00 71.56 92 THR A C 1
ATOM 730 O O . THR A 1 92 ? -11.126 -0.915 6.003 1.00 71.56 92 THR A O 1
ATOM 733 N N . ARG A 1 93 ? -8.907 -1.267 6.195 1.00 61.66 93 ARG A N 1
ATOM 734 C CA . ARG A 1 93 ? -8.981 -2.389 7.155 1.00 61.66 93 ARG A CA 1
ATOM 735 C C . ARG A 1 93 ? -9.990 -3.453 6.711 1.00 61.66 93 ARG A C 1
ATOM 737 O O . ARG A 1 93 ? -10.730 -3.999 7.526 1.00 61.66 93 ARG A O 1
ATOM 744 N N . VAL A 1 94 ? -10.072 -3.701 5.404 1.00 53.56 94 VAL A N 1
ATOM 745 C CA . VAL A 1 94 ? -11.027 -4.638 4.812 1.00 53.56 94 VAL A CA 1
ATOM 746 C C . VAL A 1 94 ? -10.616 -6.054 5.223 1.00 53.56 94 VAL A C 1
ATOM 748 O O . VAL A 1 94 ? -9.845 -6.739 4.558 1.00 53.56 94 VAL A O 1
ATOM 751 N N . GLU A 1 95 ? -11.148 -6.498 6.362 1.00 50.75 95 GLU A N 1
ATOM 752 C CA . GLU A 1 95 ? -11.152 -7.896 6.815 1.00 50.75 95 GLU A CA 1
ATOM 753 C C . GLU A 1 95 ? -12.101 -8.766 5.968 1.00 50.75 95 GLU A C 1
ATOM 755 O O . GLU A 1 95 ? -12.186 -9.975 6.182 1.00 50.75 95 GLU A O 1
ATOM 760 N N . VAL A 1 96 ? -12.768 -8.187 4.958 1.00 50.44 96 VAL A N 1
ATOM 761 C CA . VAL A 1 96 ? -13.658 -8.901 4.025 1.00 50.44 96 VAL A CA 1
ATOM 762 C C . VAL A 1 96 ? -12.940 -10.087 3.384 1.00 50.44 96 VAL A C 1
ATOM 764 O O . VAL A 1 96 ? -13.552 -11.128 3.192 1.00 50.44 96 VAL A O 1
ATOM 767 N N . TYR A 1 97 ? -11.628 -9.995 3.138 1.00 49.53 97 TYR A N 1
ATOM 768 C CA . TYR A 1 97 ? -10.853 -11.101 2.568 1.00 49.53 97 TYR A CA 1
ATOM 769 C C . TYR A 1 97 ? -10.648 -12.279 3.545 1.00 49.53 97 TYR A C 1
ATOM 771 O O . TYR A 1 97 ? -10.557 -13.436 3.134 1.00 49.53 97 TYR A O 1
ATOM 779 N N . LEU A 1 98 ? -10.603 -12.010 4.855 1.00 50.09 98 LEU A N 1
ATOM 780 C CA . LEU A 1 98 ? -10.493 -13.047 5.887 1.00 50.09 98 LEU A CA 1
ATOM 781 C C . LEU A 1 98 ? -11.839 -13.741 6.132 1.00 50.09 98 LEU A C 1
ATOM 783 O O . LEU A 1 98 ? -11.849 -14.952 6.359 1.00 50.09 98 LEU A O 1
ATOM 787 N N . GLN A 1 99 ? -12.945 -12.997 6.015 1.00 54.22 99 GLN A N 1
ATOM 788 C CA . GLN A 1 99 ? -14.322 -13.501 6.126 1.00 54.22 99 GLN A CA 1
ATOM 789 C C . GLN A 1 99 ? -14.885 -14.066 4.808 1.00 54.22 99 GLN A C 1
ATOM 791 O O . GLN A 1 99 ? -15.941 -14.698 4.805 1.00 54.22 99 GLN A O 1
ATOM 796 N N . ALA A 1 100 ? -14.193 -13.860 3.685 1.00 61.00 100 ALA A N 1
ATOM 797 C CA . ALA A 1 100 ? -14.587 -14.381 2.384 1.00 61.00 100 ALA A CA 1
ATOM 798 C C . ALA A 1 100 ? -14.573 -15.918 2.365 1.00 61.00 100 ALA A C 1
ATOM 800 O O . ALA A 1 100 ? -13.699 -16.567 2.954 1.00 61.00 100 ALA A O 1
ATOM 801 N N . ARG A 1 101 ? -15.535 -16.500 1.635 1.00 73.38 101 ARG A N 1
ATOM 802 C CA . ARG A 1 101 ? -15.620 -17.949 1.401 1.00 73.38 101 ARG A CA 1
ATOM 803 C C . ARG A 1 101 ? -14.276 -18.486 0.879 1.00 73.38 101 ARG A C 1
ATOM 805 O O . ARG A 1 101 ? -13.635 -17.812 0.077 1.00 73.38 101 ARG A O 1
ATOM 812 N N . PRO A 1 102 ? -13.851 -19.699 1.271 1.00 75.50 102 PRO A N 1
ATOM 813 C CA . PRO A 1 102 ? -12.517 -20.220 0.961 1.00 75.50 102 PRO A CA 1
ATOM 814 C C . PRO A 1 102 ? -12.183 -20.237 -0.538 1.00 75.50 102 PRO A C 1
ATOM 816 O O . PRO A 1 102 ? -11.043 -19.973 -0.902 1.00 75.50 102 PRO A O 1
ATOM 819 N N . TRP A 1 103 ? -13.168 -20.439 -1.418 1.00 76.31 103 TRP A N 1
ATOM 820 C CA . TRP A 1 103 ? -12.957 -20.393 -2.869 1.00 76.31 103 TRP A CA 1
ATOM 821 C C . TRP A 1 103 ? -12.604 -18.991 -3.398 1.00 76.31 103 TRP A C 1
ATOM 823 O O . TRP A 1 103 ? -11.841 -18.880 -4.350 1.00 76.31 103 TRP A O 1
ATOM 833 N N . LEU A 1 104 ? -13.068 -17.909 -2.756 1.00 76.81 104 LEU A N 1
ATOM 834 C CA . LEU A 1 104 ? -12.690 -16.537 -3.130 1.00 76.81 104 LEU A CA 1
ATOM 835 C C . LEU A 1 104 ? -11.201 -16.273 -2.875 1.00 76.81 104 LEU A C 1
ATOM 837 O O . LEU A 1 104 ? -10.605 -15.425 -3.534 1.00 76.81 104 LEU A O 1
ATOM 841 N N . LYS A 1 105 ? -10.576 -17.039 -1.968 1.00 74.19 105 LYS A N 1
ATOM 842 C CA . LYS A 1 105 ? -9.136 -16.955 -1.694 1.00 74.19 105 LYS A CA 1
ATOM 843 C C . LYS A 1 105 ? -8.284 -17.551 -2.819 1.00 74.19 105 LYS A C 1
ATOM 845 O O . LYS A 1 105 ? -7.094 -17.253 -2.886 1.00 74.19 105 LYS A O 1
ATOM 850 N N . LEU A 1 106 ? -8.884 -18.350 -3.707 1.00 83.31 106 LEU A N 1
ATOM 851 C CA . LEU A 1 106 ? -8.213 -18.920 -4.876 1.00 83.31 106 LEU A CA 1
ATOM 852 C C . LEU A 1 106 ? -8.012 -17.885 -5.987 1.00 83.31 106 LEU A C 1
ATOM 854 O O . LEU A 1 106 ? -7.082 -18.025 -6.773 1.00 83.31 106 LEU A O 1
ATOM 858 N N . ILE A 1 107 ? -8.834 -16.830 -6.045 1.00 84.62 107 ILE A N 1
ATOM 859 C CA . ILE A 1 107 ? -8.799 -15.853 -7.142 1.00 84.62 107 ILE A CA 1
ATOM 860 C C . ILE A 1 107 ? -7.427 -15.158 -7.235 1.00 84.62 107 ILE A C 1
ATOM 862 O O . ILE A 1 107 ? -6.837 -15.182 -8.315 1.00 84.62 107 ILE A O 1
ATOM 866 N N . PRO A 1 108 ? -6.837 -14.615 -6.151 1.00 83.19 108 PRO A N 1
ATOM 867 C CA . PRO A 1 108 ? -5.506 -14.012 -6.236 1.00 83.19 108 PRO A CA 1
ATOM 868 C C . PRO A 1 108 ? -4.385 -15.017 -6.481 1.00 83.19 108 PRO A C 1
ATOM 870 O O . PRO A 1 108 ? -3.386 -14.649 -7.088 1.00 83.19 108 PRO A O 1
ATOM 873 N N . ALA A 1 109 ? -4.543 -16.275 -6.059 1.00 85.88 109 ALA A N 1
ATOM 874 C CA . ALA A 1 109 ? -3.571 -17.323 -6.362 1.00 85.88 109 ALA A CA 1
ATOM 875 C C . ALA A 1 109 ? -3.575 -17.669 -7.860 1.00 85.88 109 ALA A C 1
ATOM 877 O O . ALA A 1 109 ? -2.515 -17.735 -8.479 1.00 8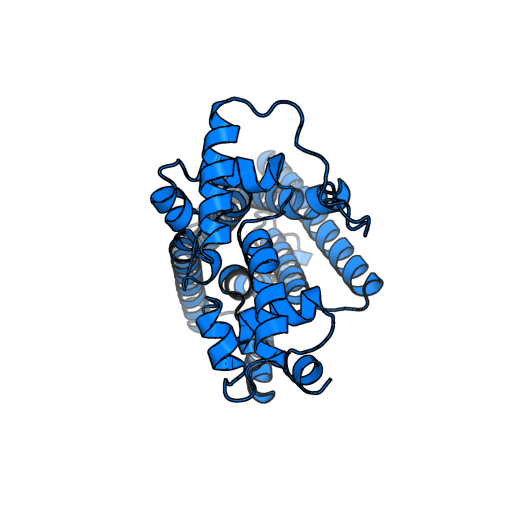5.88 109 ALA A O 1
ATOM 878 N N . LEU A 1 110 ? -4.763 -17.812 -8.457 1.00 91.50 110 LEU A N 1
ATOM 879 C CA . LEU A 1 110 ? -4.931 -18.026 -9.895 1.00 91.50 110 LEU A CA 1
ATOM 880 C C . LEU A 1 110 ? -4.421 -16.832 -10.703 1.00 91.50 110 LEU A C 1
ATOM 882 O O . LEU A 1 110 ? -3.718 -17.022 -11.691 1.00 91.50 110 LEU A O 1
ATOM 886 N N . TYR A 1 111 ? -4.719 -15.608 -10.259 1.00 91.44 111 TYR A N 1
ATOM 887 C CA . TYR A 1 111 ? -4.196 -14.400 -10.891 1.00 91.44 111 TYR A CA 1
ATOM 888 C C . TYR A 1 111 ? -2.668 -14.332 -10.812 1.00 91.44 111 TYR A C 1
ATOM 890 O O . TYR A 1 111 ? -2.022 -14.094 -11.826 1.00 91.44 111 TYR A O 1
ATOM 898 N N . ALA A 1 112 ? -2.077 -14.581 -9.639 1.00 90.75 112 ALA A N 1
ATOM 899 C CA . ALA A 1 112 ? -0.625 -14.589 -9.472 1.00 90.75 112 ALA A CA 1
ATOM 900 C C . ALA A 1 112 ? 0.039 -15.651 -10.362 1.00 90.75 112 ALA A C 1
ATOM 902 O O . ALA A 1 112 ? 1.050 -15.367 -11.002 1.00 90.75 112 ALA A O 1
ATOM 903 N N . PHE A 1 113 ? -0.553 -16.845 -10.452 1.00 93.94 113 PHE A N 1
ATOM 904 C CA . PHE A 1 113 ? -0.088 -17.900 -11.349 1.00 93.94 113 PHE A CA 1
ATOM 905 C C . PHE A 1 113 ? -0.152 -17.467 -12.820 1.00 93.94 113 PHE A C 1
ATOM 907 O O . PHE A 1 113 ? 0.849 -17.562 -13.528 1.00 93.94 113 PHE A O 1
ATOM 914 N N . TRP A 1 114 ? -1.299 -16.945 -13.267 1.00 95.62 114 TRP A N 1
ATOM 915 C CA . TRP A 1 114 ? -1.472 -16.445 -14.630 1.00 95.62 114 TRP A CA 1
ATOM 916 C C . TRP A 1 114 ? -0.494 -15.309 -14.953 1.00 95.62 114 TRP A C 1
ATOM 918 O O . TRP A 1 114 ? 0.137 -15.339 -16.003 1.00 95.62 114 TRP A O 1
ATOM 928 N N . HIS A 1 115 ? -0.312 -14.352 -14.039 1.00 94.56 115 HIS A N 1
ATOM 929 C CA . HIS A 1 115 ? 0.609 -13.224 -14.198 1.00 94.56 115 HIS A CA 1
ATOM 930 C C . HIS A 1 115 ? 2.046 -13.709 -14.396 1.00 94.56 115 HIS A C 1
ATOM 932 O O . HIS A 1 115 ? 2.710 -13.328 -15.358 1.00 94.56 115 HIS A O 1
ATOM 938 N N . VAL A 1 116 ? 2.518 -14.612 -13.530 1.00 94.06 116 VAL A N 1
ATOM 939 C CA . VAL A 1 116 ? 3.857 -15.203 -13.661 1.00 94.06 116 VAL A CA 1
ATOM 940 C C . VAL A 1 116 ? 3.985 -15.971 -14.976 1.00 94.06 116 VAL A C 1
ATOM 942 O O . VAL A 1 116 ? 4.965 -15.774 -15.691 1.00 94.06 116 VAL A O 1
ATOM 945 N N . ALA A 1 117 ? 3.001 -16.796 -15.341 1.00 94.88 117 ALA A N 1
ATOM 946 C CA . ALA A 1 117 ? 3.023 -17.546 -16.596 1.00 94.88 117 ALA A CA 1
ATOM 947 C C . ALA A 1 117 ? 3.053 -16.621 -17.828 1.00 94.88 117 ALA A C 1
ATOM 949 O O . ALA A 1 117 ? 3.854 -16.834 -18.739 1.00 94.88 117 ALA A O 1
ATOM 950 N N . TYR A 1 118 ? 2.241 -15.561 -17.841 1.00 95.50 118 TYR A N 1
ATOM 951 C CA . TYR A 1 118 ? 2.166 -14.595 -18.938 1.00 95.50 118 TYR A CA 1
ATOM 952 C C . TYR A 1 118 ? 3.507 -13.890 -19.187 1.00 95.50 118 TYR A C 1
ATOM 954 O O . TYR A 1 118 ? 3.942 -13.764 -20.333 1.00 95.50 118 TYR A O 1
ATOM 962 N N . PHE A 1 119 ? 4.208 -13.478 -18.131 1.00 94.94 119 PHE A N 1
ATOM 963 C CA . PHE A 1 119 ? 5.497 -12.804 -18.280 1.00 94.94 119 PHE A CA 1
ATOM 964 C C . PHE A 1 119 ? 6.664 -13.771 -18.497 1.00 94.94 119 PHE A C 1
ATOM 966 O O . PHE A 1 119 ? 7.495 -13.520 -19.367 1.00 94.94 119 PHE A O 1
ATOM 973 N N . VAL A 1 120 ? 6.729 -14.880 -17.753 1.00 93.44 120 VAL A N 1
ATOM 974 C CA . VAL A 1 120 ? 7.859 -15.823 -17.818 1.00 93.44 120 VAL A CA 1
ATOM 975 C C . VAL A 1 120 ? 7.808 -16.683 -19.079 1.00 93.44 120 VAL A C 1
ATOM 977 O O . VAL A 1 120 ? 8.824 -16.818 -19.759 1.00 93.44 120 VAL A O 1
ATOM 980 N N . LEU A 1 121 ? 6.639 -17.233 -19.416 1.00 92.25 121 LEU A N 1
ATOM 981 C CA . LEU A 1 121 ? 6.462 -18.090 -20.594 1.00 92.25 121 LEU A CA 1
ATOM 982 C C . LEU A 1 121 ? 6.062 -17.264 -21.821 1.00 92.25 121 LEU A C 1
ATOM 984 O O . LEU A 1 121 ? 6.621 -17.444 -22.899 1.00 92.25 121 LEU A O 1
ATOM 988 N N . GLY A 1 122 ? 5.129 -16.324 -21.648 1.00 89.69 122 GLY A N 1
ATOM 989 C CA . GLY A 1 122 ? 4.602 -15.483 -22.730 1.00 89.69 122 GLY A CA 1
ATOM 990 C C . GLY A 1 122 ? 5.430 -14.233 -23.050 1.00 89.69 122 GLY A C 1
ATOM 991 O O . GLY A 1 122 ? 5.071 -13.482 -23.956 1.00 89.69 122 GLY A O 1
ATOM 992 N N . GLN A 1 123 ? 6.534 -13.985 -22.329 1.00 89.62 123 GLN A N 1
ATOM 993 C CA . GLN A 1 123 ? 7.439 -12.835 -22.515 1.00 89.62 123 GLN A CA 1
ATOM 994 C C . GLN A 1 123 ? 6.788 -11.451 -22.323 1.00 89.62 123 GLN A C 1
ATOM 996 O O . GLN A 1 123 ? 7.428 -10.435 -22.621 1.00 89.62 123 GLN A O 1
ATOM 1001 N N . GLY A 1 124 ? 5.543 -11.402 -21.831 1.00 87.44 124 GLY A N 1
ATOM 1002 C CA . GLY A 1 124 ? 4.809 -10.168 -21.558 1.00 87.44 124 GLY A CA 1
ATOM 1003 C C . GLY A 1 124 ? 4.491 -9.330 -22.796 1.00 87.44 124 GLY A C 1
ATOM 1004 O O . GLY A 1 124 ? 4.530 -8.113 -22.713 1.00 87.44 124 GLY A O 1
ATOM 1005 N N . ARG A 1 125 ? 4.255 -9.938 -23.965 1.00 87.44 125 ARG A N 1
ATOM 1006 C CA . ARG A 1 125 ? 4.015 -9.198 -25.219 1.00 87.44 125 ARG A CA 1
ATOM 1007 C C . ARG A 1 125 ? 2.531 -9.126 -25.585 1.00 87.44 125 ARG A C 1
ATOM 1009 O O . ARG A 1 125 ? 1.798 -10.089 -25.394 1.00 87.44 125 ARG A O 1
ATOM 1016 N N . GLY A 1 126 ? 2.138 -8.031 -26.236 1.00 89.38 126 GLY A N 1
ATOM 1017 C CA . GLY A 1 126 ? 0.818 -7.858 -26.849 1.00 89.38 126 GLY A CA 1
ATOM 1018 C C . GLY A 1 126 ? -0.139 -6.988 -26.035 1.00 89.38 126 GLY A C 1
ATOM 1019 O O . GLY A 1 126 ? 0.226 -6.420 -25.008 1.00 89.38 126 GLY A O 1
ATOM 1020 N N . THR A 1 127 ? -1.386 -6.910 -26.498 1.00 91.19 127 THR A N 1
ATOM 1021 C CA . THR A 1 127 ? -2.435 -6.022 -25.958 1.00 91.19 127 THR A CA 1
ATOM 1022 C C . THR A 1 127 ? -2.774 -6.296 -24.495 1.00 91.19 127 THR A C 1
ATOM 1024 O O . THR A 1 127 ? -3.189 -5.397 -23.771 1.00 91.19 127 THR A O 1
ATOM 1027 N N . VAL A 1 128 ? -2.548 -7.521 -24.014 1.00 92.62 128 VAL A N 1
ATOM 1028 C CA . VAL A 1 128 ? -2.722 -7.868 -22.598 1.00 92.62 128 VAL A CA 1
ATOM 1029 C C . VAL A 1 128 ? -1.788 -7.039 -21.709 1.00 92.62 128 VAL A C 1
ATOM 1031 O O . VAL A 1 128 ? -2.203 -6.611 -20.635 1.00 92.62 128 VAL A O 1
ATOM 1034 N N . HIS A 1 129 ? -0.558 -6.751 -22.153 1.00 93.12 129 HIS A N 1
ATOM 1035 C CA . HIS A 1 129 ? 0.373 -5.916 -21.385 1.00 93.12 129 HIS A CA 1
ATOM 1036 C C . HIS A 1 129 ? -0.118 -4.465 -21.294 1.00 93.12 129 HIS A C 1
ATOM 1038 O O . HIS A 1 129 ? -0.094 -3.867 -20.221 1.00 93.12 129 HIS A O 1
ATOM 1044 N N . GLU A 1 130 ? -0.676 -3.932 -22.381 1.00 90.88 130 GLU A N 1
ATOM 1045 C CA . GLU A 1 130 ? -1.280 -2.592 -22.408 1.00 90.88 130 GLU A CA 1
ATOM 1046 C C . GLU A 1 130 ? -2.493 -2.495 -21.470 1.00 90.88 130 GLU A C 1
ATOM 1048 O O . GLU A 1 130 ? -2.632 -1.531 -20.712 1.00 90.88 130 GLU A O 1
ATOM 1053 N N . VAL A 1 131 ? -3.339 -3.531 -21.446 1.00 92.88 131 VAL A N 1
ATOM 1054 C CA . VAL A 1 131 ? -4.470 -3.627 -20.510 1.00 92.88 131 VAL A CA 1
ATOM 1055 C C . VAL A 1 131 ? -3.985 -3.659 -19.056 1.00 92.88 131 VAL A C 1
ATOM 1057 O O . VAL A 1 131 ? -4.591 -3.013 -18.199 1.00 92.88 131 VAL A O 1
ATOM 1060 N N . LEU A 1 132 ? -2.878 -4.349 -18.760 1.00 93.00 132 LEU A N 1
ATOM 1061 C CA . LEU A 1 132 ? -2.279 -4.365 -17.419 1.00 93.00 132 LEU A CA 1
ATOM 1062 C C . LEU A 1 132 ? -1.750 -2.984 -16.998 1.00 93.00 132 LEU A C 1
ATOM 1064 O O . LEU A 1 132 ? -1.914 -2.601 -15.834 1.00 93.00 132 LEU A O 1
ATOM 1068 N N . HIS A 1 133 ? -1.189 -2.196 -17.918 1.00 92.38 133 HIS A N 1
ATOM 1069 C CA . HIS A 1 133 ? -0.808 -0.807 -17.639 1.00 92.38 133 HIS A CA 1
ATOM 1070 C C . HIS A 1 133 ? -2.022 0.083 -17.349 1.00 92.38 133 HIS A C 1
ATOM 1072 O O . HIS A 1 133 ? -2.001 0.847 -16.380 1.00 92.38 133 HIS A O 1
ATOM 1078 N N . LEU A 1 134 ? -3.107 -0.055 -18.118 1.00 92.69 134 LEU A N 1
ATOM 1079 C CA . LEU A 1 134 ? -4.351 0.677 -17.862 1.00 92.69 134 LEU A CA 1
ATOM 1080 C C . LEU A 1 134 ? -4.946 0.307 -16.495 1.00 92.69 134 LEU A C 1
ATOM 1082 O O . LEU A 1 134 ? -5.298 1.188 -15.708 1.00 92.69 134 LEU A O 1
ATOM 1086 N N . ALA A 1 135 ? -5.001 -0.989 -16.179 1.00 93.19 135 ALA A N 1
ATOM 1087 C CA . ALA A 1 135 ? -5.459 -1.482 -14.883 1.00 93.19 135 ALA A CA 1
ATOM 1088 C C . ALA A 1 135 ? -4.590 -0.951 -13.730 1.00 93.19 135 ALA A C 1
ATOM 1090 O O . ALA A 1 135 ? -5.119 -0.546 -12.693 1.00 93.19 135 ALA A O 1
ATOM 1091 N N . SER A 1 136 ? -3.271 -0.879 -13.928 1.00 92.94 136 SER A N 1
ATOM 1092 C CA . SER A 1 136 ? -2.333 -0.286 -12.967 1.00 92.94 136 SER A CA 1
ATOM 1093 C C . SER A 1 136 ? -2.631 1.196 -12.724 1.00 92.94 136 SER A C 1
ATOM 1095 O O . SER A 1 136 ? -2.694 1.631 -11.573 1.00 92.94 136 SER A O 1
ATOM 1097 N N . GLY A 1 137 ? -2.887 1.964 -13.789 1.00 92.81 137 GLY A N 1
ATOM 1098 C CA . GLY A 1 137 ? -3.286 3.369 -13.695 1.00 92.81 137 GLY A CA 1
ATOM 1099 C C . GLY A 1 137 ? -4.587 3.565 -12.909 1.00 92.81 137 GLY A C 1
ATOM 1100 O O . GLY A 1 137 ? -4.636 4.380 -11.985 1.00 92.81 137 GLY A O 1
ATOM 1101 N N . LEU A 1 138 ? -5.618 2.765 -13.204 1.00 93.81 138 LEU A N 1
ATOM 1102 C CA . LEU A 1 138 ? -6.893 2.776 -12.473 1.00 93.81 138 LEU A CA 1
ATOM 1103 C C . LEU A 1 138 ? -6.718 2.398 -10.995 1.00 93.81 138 LEU A C 1
ATOM 1105 O O . LEU A 1 138 ? -7.306 3.034 -10.118 1.00 93.81 138 LEU A O 1
ATOM 1109 N N . GLY A 1 139 ? -5.874 1.404 -10.705 1.00 92.81 139 GLY A N 1
ATOM 1110 C CA . GLY A 1 139 ? -5.517 1.016 -9.342 1.00 92.81 139 GLY A CA 1
ATOM 1111 C C . GLY A 1 139 ? -4.910 2.180 -8.561 1.00 92.81 139 GLY A C 1
ATOM 1112 O O . GLY A 1 139 ? -5.349 2.466 -7.449 1.00 92.81 139 GLY A O 1
ATOM 1113 N N . ILE A 1 140 ? -3.967 2.914 -9.156 1.00 92.56 140 ILE A N 1
ATOM 1114 C CA . ILE A 1 140 ? -3.349 4.091 -8.528 1.00 92.56 140 ILE A CA 1
ATOM 1115 C C . ILE A 1 140 ? -4.378 5.201 -8.279 1.00 92.56 140 ILE A C 1
ATOM 1117 O O . ILE A 1 140 ? -4.423 5.752 -7.177 1.00 92.56 140 ILE A O 1
ATOM 1121 N N . LEU A 1 141 ? -5.244 5.501 -9.253 1.00 91.50 141 LEU A N 1
ATOM 1122 C CA . LEU A 1 141 ? -6.327 6.476 -9.073 1.00 91.50 141 LEU A CA 1
ATOM 1123 C C . LEU A 1 141 ? -7.252 6.079 -7.914 1.00 91.50 141 LEU A C 1
ATOM 1125 O O . LEU A 1 141 ? -7.640 6.925 -7.107 1.00 91.50 141 LEU A O 1
ATOM 1129 N N . HIS A 1 142 ? -7.537 4.784 -7.770 1.00 91.69 142 HIS A N 1
ATOM 1130 C CA . HIS A 1 142 ? -8.308 4.266 -6.647 1.00 91.69 142 HIS A CA 1
ATOM 1131 C C . HIS A 1 142 ? -7.570 4.437 -5.303 1.00 91.69 142 HIS A C 1
ATOM 1133 O O . HIS A 1 142 ? -8.196 4.845 -4.325 1.00 91.69 142 HIS A O 1
ATOM 1139 N N . ILE A 1 143 ? -6.247 4.220 -5.230 1.00 90.31 143 ILE A N 1
ATOM 1140 C CA . ILE A 1 143 ? -5.454 4.496 -4.010 1.00 90.31 143 ILE A CA 1
ATOM 1141 C C . ILE A 1 143 ? -5.539 5.973 -3.631 1.00 90.31 143 ILE A C 1
ATOM 1143 O O . ILE A 1 143 ? -5.714 6.295 -2.454 1.00 90.31 143 ILE A O 1
ATOM 1147 N N . ILE A 1 144 ? -5.424 6.873 -4.609 1.00 87.56 144 ILE A N 1
ATOM 1148 C CA . ILE A 1 144 ? -5.515 8.320 -4.387 1.00 87.56 144 ILE A CA 1
ATOM 1149 C C . ILE A 1 144 ? -6.907 8.677 -3.857 1.00 87.56 144 ILE A C 1
ATOM 1151 O O . ILE A 1 144 ? -7.014 9.350 -2.831 1.00 87.56 144 ILE A O 1
ATOM 1155 N N . PHE A 1 145 ? -7.969 8.158 -4.478 1.00 87.44 145 PHE A N 1
ATOM 1156 C CA . PHE A 1 145 ? -9.341 8.340 -4.003 1.00 87.44 145 PHE A CA 1
ATOM 1157 C C . PHE A 1 145 ? -9.527 7.847 -2.560 1.00 87.44 145 PHE A C 1
ATOM 1159 O O . PHE A 1 145 ? -10.042 8.582 -1.716 1.00 87.44 145 PHE A O 1
ATOM 1166 N N . LEU A 1 146 ? -9.063 6.632 -2.240 1.00 83.06 146 LEU A N 1
ATOM 1167 C CA . LEU A 1 146 ? -9.129 6.084 -0.882 1.00 83.06 146 LEU A CA 1
ATOM 1168 C C . LEU A 1 146 ? -8.306 6.912 0.105 1.00 83.06 146 LEU A C 1
ATOM 1170 O O . LEU A 1 146 ? -8.734 7.119 1.239 1.00 83.06 146 LEU A O 1
ATOM 1174 N N . SER A 1 147 ? -7.155 7.427 -0.322 1.00 80.31 147 SER A N 1
ATOM 1175 C CA . SER A 1 147 ? -6.317 8.301 0.495 1.00 80.31 147 SER A CA 1
ATOM 1176 C C . SER A 1 147 ? -7.061 9.596 0.836 1.00 80.31 147 SER A C 1
ATOM 1178 O O . SER A 1 147 ? -7.132 9.948 2.010 1.00 80.31 147 SER A O 1
ATOM 1180 N N . ILE A 1 148 ? -7.721 10.237 -0.137 1.00 78.62 148 ILE A N 1
ATOM 1181 C CA . ILE A 1 148 ? -8.531 11.455 0.069 1.00 78.62 148 ILE A CA 1
ATOM 1182 C C . ILE A 1 148 ? -9.786 11.170 0.912 1.00 78.62 148 ILE A C 1
ATOM 1184 O O . ILE A 1 148 ? -10.182 11.983 1.745 1.00 78.62 148 ILE A O 1
ATOM 1188 N N . ARG A 1 149 ? -10.422 10.006 0.748 1.00 75.06 149 ARG A N 1
ATOM 1189 C CA . ARG A 1 149 ? -11.582 9.624 1.567 1.00 75.06 149 ARG A CA 1
ATOM 1190 C C . ARG A 1 149 ? -11.184 9.344 3.016 1.00 75.06 149 ARG A C 1
ATOM 1192 O O . ARG A 1 149 ? -11.799 9.870 3.938 1.00 75.06 149 ARG A O 1
ATOM 1199 N N . SER A 1 150 ? -10.111 8.579 3.220 1.00 65.56 150 SER A N 1
ATOM 1200 C CA . SER A 1 150 ? -9.564 8.271 4.551 1.00 65.56 150 SER A CA 1
ATOM 1201 C C . SER A 1 150 ? -9.019 9.512 5.275 1.00 65.56 150 SER A C 1
ATOM 1203 O O . SER A 1 150 ? -8.860 9.508 6.497 1.00 65.56 150 SER A O 1
ATOM 1205 N N . TRP A 1 151 ? -8.797 10.612 4.543 1.00 60.84 151 TRP A N 1
ATOM 1206 C CA . TRP A 1 151 ? -8.486 11.947 5.061 1.00 60.84 151 TRP A CA 1
ATOM 1207 C C . TRP A 1 151 ? -9.630 12.629 5.831 1.00 60.84 151 TRP A C 1
ATOM 1209 O O . TRP A 1 151 ? -9.372 13.618 6.516 1.00 60.84 151 TRP A O 1
ATOM 1219 N N . ARG A 1 152 ? -10.842 12.065 5.879 1.00 55.94 152 ARG A N 1
ATOM 1220 C CA . ARG A 1 152 ? -11.926 12.595 6.732 1.00 55.94 152 ARG A CA 1
ATOM 1221 C C . ARG A 1 152 ? -12.084 11.906 8.097 1.00 55.94 152 ARG A C 1
ATOM 1223 O O . ARG A 1 152 ? -12.567 12.549 9.018 1.00 55.94 152 ARG A O 1
ATOM 1230 N N . ASP A 1 153 ? -11.561 10.689 8.271 1.00 48.12 153 ASP A N 1
ATOM 1231 C CA . ASP A 1 153 ? -11.958 9.817 9.398 1.00 48.12 153 ASP A CA 1
ATOM 1232 C C . ASP A 1 153 ? -10.899 9.565 10.503 1.00 48.12 153 ASP A C 1
ATOM 1234 O O . ASP A 1 153 ? -11.207 8.899 11.489 1.00 48.12 153 ASP A O 1
ATOM 1238 N N . ASP A 1 154 ? -9.654 10.051 10.386 1.00 46.09 154 ASP A N 1
ATOM 1239 C CA . ASP A 1 154 ? -8.544 9.664 11.283 1.00 46.09 154 ASP A CA 1
ATOM 1240 C C . ASP A 1 154 ? -7.932 10.864 12.036 1.00 46.09 154 ASP A C 1
ATOM 1242 O O . ASP A 1 154 ? -7.515 11.855 11.442 1.00 46.09 154 ASP A O 1
ATOM 1246 N N . LEU A 1 155 ? -7.873 10.768 13.366 1.00 51.31 155 LEU A N 1
ATOM 1247 C CA . LEU A 1 155 ? -7.715 11.887 14.311 1.00 51.31 155 LEU A CA 1
ATOM 1248 C C . LEU A 1 155 ? -6.265 12.097 14.808 1.00 51.31 155 LEU A C 1
ATOM 1250 O O . LEU A 1 155 ? -6.069 12.778 15.817 1.00 51.31 155 LEU A O 1
ATOM 1254 N N . VAL A 1 156 ? -5.257 11.499 14.151 1.00 52.47 156 VAL A N 1
ATOM 1255 C CA . VAL A 1 156 ? -3.820 11.650 14.483 1.00 52.47 156 VAL A CA 1
ATOM 1256 C C . VAL A 1 156 ? -3.040 12.192 13.282 1.00 52.47 156 VAL A C 1
ATOM 1258 O O . VAL A 1 156 ? -2.488 11.431 12.483 1.00 52.47 156 VAL A O 1
ATOM 1261 N N . ASP A 1 157 ? -2.935 13.517 13.186 1.00 53.62 157 ASP A N 1
ATOM 1262 C CA . ASP A 1 157 ? -2.402 14.221 12.010 1.00 53.62 157 ASP A CA 1
ATOM 1263 C C . ASP A 1 157 ? -0.968 13.820 11.630 1.00 53.62 157 ASP A C 1
ATOM 1265 O O . ASP A 1 157 ? -0.657 13.652 10.452 1.00 53.62 157 ASP A O 1
ATOM 1269 N N . ALA A 1 158 ? -0.086 13.583 12.607 1.00 57.81 158 ALA A N 1
ATOM 1270 C CA . ALA A 1 158 ? 1.338 13.357 12.340 1.00 57.81 158 ALA A CA 1
ATOM 1271 C C . ALA A 1 158 ? 1.653 11.993 11.689 1.00 57.81 158 ALA A C 1
ATOM 1273 O O . ALA A 1 158 ? 2.418 11.927 10.726 1.00 57.81 158 ALA A O 1
ATOM 1274 N N . ARG A 1 159 ? 1.065 10.890 12.181 1.00 62.59 159 ARG A N 1
ATOM 1275 C CA . ARG A 1 159 ? 1.268 9.544 11.594 1.00 62.59 159 ARG A CA 1
ATOM 1276 C C . ARG A 1 159 ? 0.498 9.384 10.284 1.00 62.59 159 ARG A C 1
ATOM 1278 O O . ARG A 1 159 ? 1.002 8.787 9.333 1.00 62.59 159 ARG A O 1
ATOM 1285 N N . ARG A 1 160 ? -0.691 9.981 10.220 1.00 65.00 160 ARG A N 1
ATOM 1286 C CA . ARG A 1 160 ? -1.571 9.997 9.052 1.00 65.00 160 ARG A CA 1
ATOM 1287 C C . ARG A 1 160 ? -0.963 10.752 7.873 1.00 65.00 160 ARG A C 1
ATOM 1289 O O . ARG A 1 160 ? -0.913 10.212 6.771 1.00 65.00 160 ARG A O 1
ATOM 1296 N N . ARG A 1 161 ? -0.442 11.963 8.106 1.00 67.56 161 ARG A N 1
ATOM 1297 C CA . ARG A 1 161 ? 0.181 12.791 7.064 1.00 67.56 161 ARG A CA 1
ATOM 1298 C C . ARG A 1 161 ? 1.422 12.119 6.488 1.00 67.56 161 ARG A C 1
ATOM 1300 O O . ARG A 1 161 ? 1.551 12.058 5.272 1.00 67.56 161 ARG A O 1
ATOM 1307 N N . LYS A 1 162 ? 2.283 11.532 7.330 1.00 75.06 162 LYS A N 1
ATOM 1308 C CA . LYS A 1 162 ? 3.462 10.773 6.867 1.00 75.06 162 LYS A CA 1
ATOM 1309 C C . LYS A 1 162 ? 3.074 9.589 5.981 1.00 75.06 162 LYS A C 1
ATOM 1311 O O . LYS A 1 162 ? 3.661 9.401 4.921 1.00 75.06 162 LYS A O 1
ATOM 1316 N N . ARG A 1 163 ? 2.052 8.826 6.380 1.00 78.75 163 ARG A N 1
ATOM 1317 C CA . ARG A 1 163 ? 1.565 7.681 5.605 1.00 78.75 163 ARG A CA 1
ATOM 1318 C C . ARG A 1 163 ? 0.928 8.096 4.277 1.00 78.75 163 ARG A C 1
ATOM 1320 O O . ARG A 1 163 ? 1.232 7.489 3.257 1.00 78.75 163 ARG A O 1
ATOM 1327 N N . ALA A 1 164 ? 0.077 9.121 4.273 1.00 79.25 164 ALA A N 1
ATOM 1328 C CA . ALA A 1 164 ? -0.545 9.622 3.049 1.00 79.25 164 ALA A CA 1
ATOM 1329 C C . ALA A 1 164 ? 0.496 10.195 2.076 1.00 79.25 164 ALA A C 1
ATOM 1331 O O . ALA A 1 164 ? 0.463 9.868 0.896 1.00 79.25 164 ALA A O 1
ATOM 1332 N N . LEU A 1 165 ? 1.461 10.980 2.574 1.00 82.25 165 LEU A N 1
ATOM 1333 C CA . LEU A 1 165 ? 2.567 11.498 1.763 1.00 82.25 165 LEU A CA 1
ATOM 1334 C C . LEU A 1 165 ? 3.395 10.365 1.149 1.00 82.25 165 LEU A C 1
ATOM 1336 O O . LEU A 1 165 ? 3.694 10.417 -0.039 1.00 82.25 165 LEU A O 1
ATOM 1340 N N . PHE A 1 166 ? 3.710 9.324 1.927 1.00 87.75 166 PHE A N 1
ATOM 1341 C CA . PHE A 1 166 ? 4.405 8.142 1.417 1.00 87.75 166 PHE A CA 1
ATOM 1342 C C . PHE A 1 166 ? 3.614 7.446 0.300 1.00 87.75 166 PHE A C 1
ATOM 1344 O O . PHE A 1 166 ? 4.170 7.171 -0.761 1.00 87.75 166 PHE A O 1
ATOM 1351 N N . LEU A 1 167 ? 2.313 7.199 0.504 1.00 88.75 167 LEU A N 1
ATOM 1352 C CA . LEU A 1 167 ? 1.467 6.550 -0.502 1.00 88.75 167 LEU A CA 1
ATOM 1353 C C . LEU A 1 167 ? 1.347 7.388 -1.779 1.00 88.75 167 LEU A C 1
ATOM 1355 O O . LEU A 1 167 ? 1.447 6.833 -2.868 1.00 88.75 167 LEU A O 1
ATOM 1359 N N . ILE A 1 168 ? 1.178 8.707 -1.658 1.00 88.06 168 ILE A N 1
ATOM 1360 C CA . ILE A 1 168 ? 1.103 9.626 -2.802 1.00 88.06 168 ILE A CA 1
ATOM 1361 C C . ILE A 1 168 ? 2.432 9.651 -3.561 1.00 88.06 168 ILE A C 1
ATOM 1363 O O . ILE A 1 168 ? 2.431 9.549 -4.784 1.00 88.06 168 ILE A O 1
ATOM 1367 N N . ALA A 1 169 ? 3.565 9.732 -2.860 1.00 91.94 169 ALA A N 1
ATOM 1368 C CA . ALA A 1 169 ? 4.884 9.728 -3.487 1.00 91.94 169 ALA A CA 1
ATOM 1369 C C . ALA A 1 169 ? 5.177 8.397 -4.205 1.00 91.94 169 ALA A C 1
ATOM 1371 O O . ALA A 1 169 ? 5.675 8.400 -5.330 1.00 91.94 169 ALA A O 1
ATOM 1372 N N . ALA A 1 170 ? 4.798 7.262 -3.608 1.00 93.50 170 ALA A N 1
ATOM 1373 C CA . ALA A 1 170 ? 4.880 5.955 -4.257 1.00 93.50 170 ALA A CA 1
ATOM 1374 C C . ALA A 1 170 ? 3.952 5.858 -5.482 1.00 93.50 170 ALA A C 1
ATOM 1376 O O . ALA A 1 170 ? 4.386 5.404 -6.537 1.00 93.50 170 ALA A O 1
ATOM 1377 N N . CYS A 1 171 ? 2.709 6.348 -5.384 1.00 94.12 171 CYS A N 1
ATOM 1378 C CA . CYS A 1 171 ? 1.785 6.433 -6.519 1.00 94.12 171 CYS A CA 1
ATOM 1379 C C . CYS A 1 171 ? 2.369 7.268 -7.663 1.00 94.12 171 CYS A C 1
ATOM 1381 O O . CYS A 1 171 ? 2.308 6.842 -8.811 1.00 94.12 171 CYS A O 1
ATOM 1383 N N . ALA A 1 172 ? 2.951 8.431 -7.358 1.00 93.81 172 ALA A N 1
ATOM 1384 C CA . ALA A 1 172 ? 3.563 9.309 -8.349 1.00 93.81 172 ALA A CA 1
ATOM 1385 C C . ALA A 1 172 ? 4.747 8.631 -9.051 1.00 93.81 172 ALA A C 1
ATOM 1387 O O . ALA A 1 172 ? 4.840 8.687 -10.275 1.00 93.81 172 ALA A O 1
ATOM 1388 N N . LEU A 1 173 ? 5.608 7.935 -8.298 1.00 94.62 173 LEU A N 1
ATOM 1389 C CA . LEU A 1 173 ? 6.722 7.177 -8.865 1.00 94.62 173 LEU A CA 1
ATOM 1390 C C . LEU A 1 173 ? 6.231 6.057 -9.791 1.00 94.62 173 LEU A C 1
ATOM 1392 O O . LEU A 1 173 ? 6.696 5.960 -10.924 1.00 94.62 173 LEU A O 1
ATOM 1396 N N . ILE A 1 174 ? 5.284 5.230 -9.338 1.00 94.31 174 ILE A N 1
ATOM 1397 C CA . ILE A 1 174 ? 4.747 4.131 -10.154 1.00 94.31 174 ILE A CA 1
ATOM 1398 C C . ILE A 1 174 ? 4.064 4.693 -11.409 1.00 94.31 174 ILE A C 1
ATOM 1400 O O . ILE A 1 174 ? 4.327 4.221 -12.512 1.00 94.31 174 ILE A O 1
ATOM 1404 N N . MET A 1 175 ? 3.243 5.738 -11.263 1.00 93.06 175 MET A N 1
ATOM 1405 C CA . MET A 1 175 ? 2.551 6.381 -12.382 1.00 93.06 175 MET A CA 1
ATOM 1406 C C . MET A 1 175 ? 3.536 6.968 -13.396 1.00 93.06 175 MET A C 1
ATOM 1408 O O . MET A 1 175 ? 3.324 6.832 -14.596 1.00 93.06 175 MET A O 1
ATOM 1412 N N . MET A 1 176 ? 4.640 7.567 -12.941 1.00 93.25 176 MET A N 1
ATOM 1413 C CA . MET A 1 176 ? 5.689 8.074 -13.828 1.00 93.25 176 MET A CA 1
ATOM 1414 C C . MET A 1 176 ? 6.270 6.963 -14.717 1.00 93.25 176 MET A C 1
ATOM 1416 O O . MET A 1 176 ? 6.431 7.172 -15.919 1.00 93.25 176 MET A O 1
ATOM 1420 N N . TYR A 1 177 ? 6.546 5.777 -14.161 1.00 92.31 177 TYR A N 1
ATOM 1421 C CA . TYR A 1 177 ? 7.034 4.636 -14.945 1.00 92.31 177 TYR A CA 1
ATOM 1422 C C . TYR A 1 177 ? 5.965 4.071 -15.887 1.00 92.31 177 TYR A C 1
ATOM 1424 O O . TYR A 1 177 ? 6.275 3.809 -17.046 1.00 92.31 177 TYR A O 1
ATOM 1432 N N . VAL A 1 178 ? 4.711 3.954 -15.433 1.00 92.12 178 VAL A N 1
ATOM 1433 C CA . VAL A 1 178 ? 3.590 3.511 -16.282 1.00 92.12 178 VAL A CA 1
ATOM 1434 C C . VAL A 1 178 ? 3.398 4.462 -17.468 1.00 92.12 178 VAL A C 1
ATOM 1436 O O . VAL A 1 178 ? 3.328 4.013 -18.609 1.00 92.12 178 VAL A O 1
ATOM 1439 N N . ILE A 1 179 ? 3.387 5.778 -17.232 1.00 92.25 179 ILE A N 1
ATOM 1440 C CA . ILE A 1 179 ? 3.281 6.787 -18.296 1.00 92.25 179 ILE A CA 1
ATOM 1441 C C . ILE A 1 179 ? 4.482 6.703 -19.238 1.00 92.25 179 ILE A C 1
ATOM 1443 O O . ILE A 1 179 ? 4.308 6.788 -20.452 1.00 92.25 179 ILE A O 1
ATOM 1447 N N . SER A 1 180 ? 5.700 6.536 -18.714 1.00 91.69 180 SER A N 1
ATOM 1448 C CA . SER A 1 180 ? 6.894 6.415 -19.555 1.00 91.69 180 SER A CA 1
ATOM 1449 C C . SER A 1 180 ? 6.835 5.199 -20.479 1.00 91.69 180 SER A C 1
ATOM 1451 O O . SER A 1 180 ? 7.298 5.303 -21.614 1.00 91.69 180 SER A O 1
ATOM 1453 N N . GLU A 1 181 ? 6.291 4.075 -20.013 1.00 90.00 181 GLU A N 1
ATOM 1454 C CA . GLU A 1 181 ? 6.159 2.863 -20.824 1.00 90.00 181 GLU A CA 1
ATOM 1455 C C . GLU A 1 181 ? 5.069 3.034 -21.889 1.00 90.00 181 GLU A C 1
ATOM 1457 O O . GLU A 1 181 ? 5.344 2.871 -23.076 1.00 90.00 181 GLU A O 1
ATOM 1462 N N . VAL A 1 182 ? 3.873 3.489 -21.493 1.00 89.81 182 VAL A N 1
ATOM 1463 C CA . VAL A 1 182 ? 2.728 3.691 -22.402 1.00 89.81 182 VAL A CA 1
ATOM 1464 C C . VAL A 1 182 ? 3.003 4.762 -23.461 1.00 89.81 182 VAL A C 1
ATOM 1466 O O . VAL A 1 182 ? 2.652 4.591 -24.623 1.00 89.81 182 VAL A O 1
ATOM 1469 N N . SER A 1 183 ? 3.654 5.867 -23.090 1.00 90.50 183 SER A N 1
ATOM 1470 C CA . SER A 1 183 ? 4.009 6.937 -24.039 1.00 90.50 183 SER A CA 1
ATOM 1471 C C . SER A 1 183 ? 5.183 6.577 -24.952 1.00 90.50 183 SER A C 1
ATOM 1473 O O . SER A 1 183 ? 5.519 7.344 -25.853 1.00 90.50 183 SER A O 1
ATOM 1475 N N . GLY A 1 184 ? 5.877 5.464 -24.687 1.00 87.56 184 GLY A N 1
ATOM 1476 C CA . GLY A 1 184 ? 7.125 5.127 -25.364 1.00 87.56 184 GLY A CA 1
ATOM 1477 C C . GLY A 1 184 ? 8.268 6.108 -25.072 1.00 87.56 184 GLY A C 1
ATOM 1478 O O . GLY A 1 184 ? 9.301 6.061 -25.751 1.00 87.56 184 GLY A O 1
ATOM 1479 N N . SER A 1 185 ? 8.127 6.979 -24.065 1.00 91.19 185 SER A N 1
ATOM 1480 C CA . SER A 1 185 ? 9.132 7.982 -23.715 1.00 91.19 185 SER A CA 1
ATOM 1481 C C . SER A 1 185 ? 10.494 7.337 -23.459 1.00 91.19 185 SER A C 1
ATOM 1483 O O . SER A 1 185 ? 10.633 6.263 -22.865 1.00 91.19 185 SER A O 1
ATOM 1485 N N . ARG A 1 186 ? 11.547 7.995 -23.942 1.00 89.69 186 ARG A N 1
ATOM 1486 C CA . ARG A 1 186 ? 12.932 7.566 -23.708 1.00 89.69 186 ARG A CA 1
ATOM 1487 C C . ARG A 1 186 ? 13.549 8.234 -22.486 1.00 89.69 186 ARG A C 1
ATOM 1489 O O . ARG A 1 186 ? 14.649 7.852 -22.106 1.00 89.69 186 ARG A O 1
ATOM 1496 N N . PHE A 1 187 ? 12.854 9.179 -21.848 1.00 90.62 187 PHE A N 1
ATOM 1497 C CA . PHE A 1 187 ? 13.419 9.962 -20.750 1.00 90.62 187 PHE A CA 1
ATOM 1498 C C . PHE A 1 187 ? 13.862 9.073 -19.582 1.00 90.62 187 PHE A C 1
ATOM 1500 O O . PHE A 1 187 ? 15.040 9.090 -19.239 1.00 90.62 187 PHE A O 1
ATOM 1507 N N . MET A 1 188 ? 12.990 8.202 -19.061 1.00 90.00 188 MET A N 1
ATOM 1508 C CA . MET A 1 188 ? 13.345 7.253 -17.987 1.00 90.00 188 MET A CA 1
ATOM 1509 C C . MET A 1 188 ? 14.397 6.211 -18.404 1.00 90.00 188 MET A C 1
ATOM 1511 O O . MET A 1 188 ? 15.011 5.586 -17.547 1.00 90.00 188 MET A O 1
ATOM 1515 N N . ARG A 1 189 ? 14.630 6.032 -19.713 1.00 87.56 189 ARG A N 1
ATOM 1516 C CA . ARG A 1 189 ? 15.679 5.155 -20.261 1.00 87.56 189 ARG A CA 1
ATOM 1517 C C . ARG A 1 189 ? 17.011 5.878 -20.491 1.00 87.56 189 ARG A C 1
ATOM 1519 O O . ARG A 1 189 ? 18.002 5.211 -20.770 1.00 87.56 189 ARG A O 1
ATOM 1526 N N . SER A 1 190 ? 17.055 7.206 -20.383 1.00 92.62 190 SER A N 1
ATOM 1527 C CA . SER A 1 190 ? 18.297 7.990 -20.448 1.00 92.62 190 SER A CA 1
ATOM 1528 C C . SER A 1 190 ? 19.122 7.848 -19.163 1.00 92.62 190 SER A C 1
ATOM 1530 O O . SER A 1 190 ? 18.580 7.478 -18.122 1.00 92.62 190 SER A O 1
ATOM 1532 N N . GLU A 1 191 ? 20.415 8.184 -19.210 1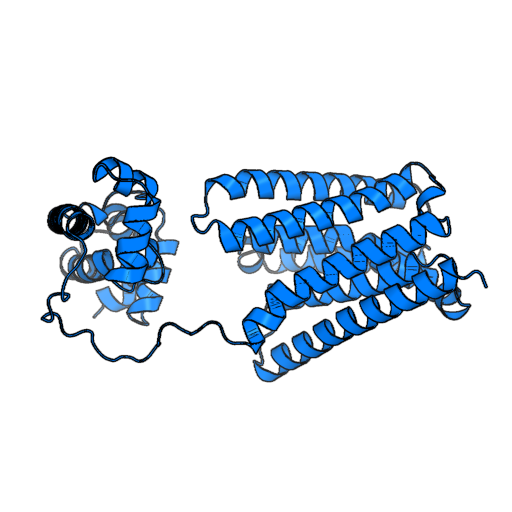.00 93.12 191 GLU A N 1
ATOM 1533 C CA . GLU A 1 191 ? 21.280 8.180 -18.016 1.00 93.12 191 GLU A CA 1
ATOM 1534 C C . GLU A 1 191 ? 20.715 9.078 -16.903 1.00 93.12 191 GLU A C 1
ATOM 1536 O O . GLU A 1 191 ? 20.613 8.662 -15.750 1.00 93.12 191 GLU A O 1
ATOM 1541 N N . VAL A 1 192 ? 20.273 10.288 -17.264 1.00 94.12 192 VAL A N 1
ATOM 1542 C CA . VAL A 1 192 ? 19.710 11.270 -16.324 1.00 94.12 192 VAL A CA 1
ATOM 1543 C C . VAL A 1 192 ? 18.381 10.786 -15.743 1.00 94.12 192 VAL A C 1
ATOM 1545 O O . VAL A 1 192 ? 18.166 10.879 -14.536 1.00 94.12 192 VAL A O 1
ATOM 1548 N N . GLY A 1 193 ? 17.492 10.245 -16.579 1.00 93.94 193 GLY A N 1
ATOM 1549 C CA . GLY A 1 193 ? 16.200 9.733 -16.121 1.00 93.94 193 GLY A CA 1
ATOM 1550 C C . GLY A 1 193 ? 16.333 8.500 -15.228 1.00 93.94 193 GLY A C 1
ATOM 1551 O O . GLY A 1 193 ? 15.635 8.4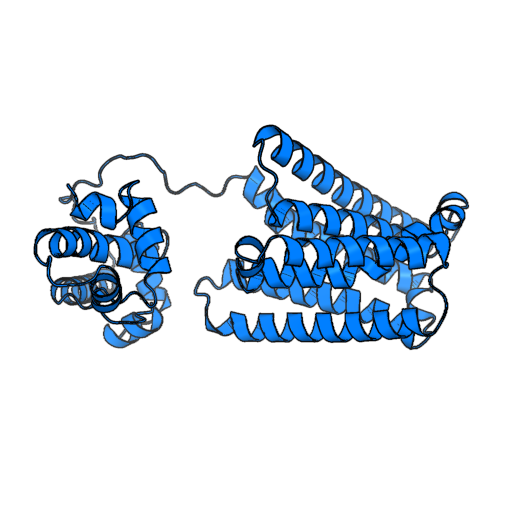10 -14.220 1.00 93.94 193 GLY A O 1
ATOM 1552 N N . SER A 1 194 ? 17.266 7.593 -15.541 1.00 93.69 194 SER A N 1
ATOM 1553 C CA . SER A 1 194 ? 17.584 6.445 -14.683 1.00 93.69 194 SER A CA 1
ATOM 1554 C C . SER A 1 194 ? 18.093 6.901 -13.319 1.00 93.69 194 SER A C 1
ATOM 1556 O O . SER A 1 194 ? 17.563 6.451 -12.303 1.00 93.69 194 SER A O 1
ATOM 1558 N N . LEU A 1 195 ? 19.050 7.838 -13.296 1.00 95.06 195 LEU A N 1
ATOM 1559 C CA . LEU A 1 195 ? 19.605 8.391 -12.061 1.00 95.06 195 LEU A CA 1
ATOM 1560 C C . LEU A 1 195 ? 18.516 9.060 -11.209 1.00 95.06 195 LEU A C 1
ATOM 1562 O O . LEU A 1 195 ? 18.433 8.835 -10.001 1.00 95.06 195 LEU A O 1
ATOM 1566 N N . PHE A 1 196 ? 17.647 9.850 -11.844 1.00 95.31 196 PHE A N 1
ATOM 1567 C CA . PHE A 1 196 ? 16.495 10.470 -11.192 1.00 95.31 196 PHE A CA 1
ATOM 1568 C C . PHE A 1 196 ? 15.548 9.422 -10.590 1.00 95.31 196 PHE A C 1
ATOM 1570 O O . PHE A 1 196 ? 15.153 9.528 -9.428 1.00 95.31 196 PHE A O 1
ATOM 1577 N N . GLY A 1 197 ? 15.236 8.365 -11.343 1.00 94.88 197 GLY A N 1
ATOM 1578 C CA . GLY A 1 197 ? 14.441 7.239 -10.860 1.00 94.88 197 GLY A CA 1
ATOM 1579 C C . GLY A 1 197 ? 15.078 6.530 -9.660 1.00 94.88 197 GLY A C 1
ATOM 1580 O O . GLY A 1 197 ? 14.383 6.250 -8.682 1.00 94.88 197 GLY A O 1
ATOM 1581 N N . ALA A 1 198 ? 16.392 6.292 -9.698 1.00 95.19 198 ALA A N 1
ATOM 1582 C CA . ALA A 1 198 ? 17.144 5.673 -8.607 1.00 95.19 198 ALA A CA 1
ATOM 1583 C C . ALA A 1 198 ? 17.111 6.521 -7.323 1.00 95.19 198 ALA A C 1
ATOM 1585 O O . ALA A 1 198 ? 16.884 5.979 -6.239 1.00 95.19 198 ALA A O 1
ATOM 1586 N N . LEU A 1 199 ? 17.259 7.847 -7.439 1.00 96.38 199 LEU A N 1
ATOM 1587 C CA . LEU A 1 199 ? 17.140 8.785 -6.315 1.00 96.38 199 LEU A CA 1
ATOM 1588 C C . LEU A 1 199 ? 15.750 8.737 -5.666 1.00 96.38 199 LEU A C 1
ATOM 1590 O O . LEU A 1 199 ? 15.645 8.679 -4.440 1.00 96.38 199 LEU A O 1
ATOM 1594 N N . LEU A 1 200 ? 14.681 8.729 -6.469 1.00 96.50 200 LEU A N 1
ATOM 1595 C CA . LEU A 1 200 ? 13.311 8.647 -5.954 1.00 96.50 200 LEU A CA 1
ATOM 1596 C C . LEU A 1 200 ? 13.030 7.304 -5.268 1.00 96.50 200 LEU A C 1
ATOM 1598 O O . LEU A 1 200 ? 12.436 7.282 -4.188 1.00 96.50 200 LEU A O 1
ATOM 1602 N N . MET A 1 201 ? 13.482 6.194 -5.860 1.00 95.81 201 MET A N 1
ATOM 1603 C CA . MET A 1 201 ? 13.358 4.858 -5.268 1.00 95.81 201 MET A CA 1
ATOM 1604 C C . MET A 1 201 ? 14.086 4.770 -3.922 1.00 95.81 201 MET A C 1
ATOM 1606 O O . MET A 1 201 ? 13.498 4.295 -2.951 1.00 95.81 201 MET A O 1
ATOM 1610 N N . LEU A 1 202 ? 15.324 5.274 -3.842 1.00 95.88 202 LEU A N 1
ATOM 1611 C CA . LEU A 1 202 ? 16.101 5.304 -2.600 1.00 95.88 202 LEU A CA 1
ATOM 1612 C C . LEU A 1 202 ? 15.453 6.214 -1.542 1.00 95.88 202 LEU A C 1
ATOM 1614 O O . LEU A 1 202 ? 15.344 5.845 -0.377 1.00 95.88 202 LEU A O 1
ATOM 1618 N N . SER A 1 203 ? 14.969 7.393 -1.935 1.00 94.69 203 SER A N 1
ATOM 1619 C CA . SER A 1 203 ? 14.267 8.305 -1.021 1.00 94.69 203 SER A CA 1
ATOM 1620 C C . SER A 1 203 ? 13.020 7.649 -0.412 1.00 94.69 203 SER A C 1
ATOM 1622 O O . SER A 1 203 ? 12.799 7.705 0.803 1.00 94.69 203 SER A O 1
ATOM 1624 N N . LEU A 1 204 ? 12.234 6.941 -1.232 1.00 93.50 204 LEU A N 1
ATOM 1625 C CA . LEU A 1 204 ? 11.078 6.182 -0.759 1.00 93.50 204 LEU A CA 1
ATOM 1626 C C . LEU A 1 204 ? 11.473 5.004 0.136 1.00 93.50 204 LEU A C 1
ATOM 1628 O O . LEU A 1 204 ? 10.823 4.808 1.166 1.00 93.50 204 LEU A O 1
ATOM 1632 N N . SER A 1 205 ? 12.524 4.243 -0.196 1.00 92.75 205 SER A N 1
ATOM 1633 C CA . SER A 1 205 ? 12.980 3.132 0.651 1.00 92.75 205 SER A CA 1
ATOM 1634 C C . SER A 1 205 ? 13.449 3.635 2.016 1.00 92.75 205 SER A C 1
ATOM 1636 O O . SER A 1 205 ? 13.067 3.070 3.041 1.00 92.75 205 SER A O 1
ATOM 1638 N N . VAL A 1 206 ? 14.211 4.735 2.066 1.00 91.56 206 VAL A N 1
ATOM 1639 C CA . VAL A 1 206 ? 14.625 5.418 3.308 1.00 91.56 206 VAL A CA 1
ATOM 1640 C C . VAL A 1 206 ? 13.417 5.897 4.104 1.00 91.56 206 VAL A C 1
ATOM 1642 O O . VAL A 1 206 ? 13.325 5.593 5.292 1.00 91.56 206 VAL A O 1
ATOM 1645 N N . SER A 1 207 ? 12.451 6.560 3.466 1.00 88.00 207 SER A N 1
ATOM 1646 C CA . SER A 1 207 ? 11.221 7.007 4.133 1.00 88.00 207 SER A CA 1
ATOM 1647 C C . SER A 1 207 ? 10.431 5.842 4.742 1.00 88.00 207 SER A C 1
ATOM 1649 O O . SER A 1 207 ? 9.984 5.919 5.891 1.00 88.00 207 SER A O 1
ATOM 1651 N N . PHE A 1 208 ? 10.305 4.729 4.012 1.00 85.56 208 PHE A N 1
ATOM 1652 C CA . PHE A 1 208 ? 9.695 3.500 4.520 1.00 85.56 208 PHE A CA 1
ATOM 1653 C C . PHE A 1 208 ? 10.462 2.959 5.735 1.00 85.56 208 PHE A C 1
ATOM 1655 O O . PHE A 1 208 ? 9.867 2.690 6.780 1.00 85.56 208 PHE A O 1
ATOM 1662 N N . GLY A 1 209 ? 11.791 2.892 5.631 1.00 83.12 209 GLY A N 1
ATOM 1663 C CA . GLY A 1 209 ? 12.687 2.456 6.696 1.00 83.12 209 GLY A CA 1
ATOM 1664 C C . GLY A 1 209 ? 12.572 3.272 7.977 1.00 83.12 209 GLY A C 1
ATOM 1665 O O . GLY A 1 209 ? 12.386 2.712 9.054 1.00 83.12 209 GLY A O 1
ATOM 1666 N N . VAL A 1 210 ? 12.614 4.599 7.880 1.00 81.50 210 VAL A N 1
ATOM 1667 C CA . VAL A 1 210 ? 12.458 5.488 9.040 1.00 81.50 210 VAL A CA 1
ATOM 1668 C C . VAL A 1 210 ? 11.094 5.287 9.700 1.00 81.50 210 VAL A C 1
ATOM 1670 O O . VAL A 1 210 ? 10.992 5.209 10.924 1.00 81.50 210 VAL A O 1
ATOM 1673 N N . ASN A 1 211 ? 10.039 5.140 8.898 1.00 73.31 211 ASN A N 1
ATOM 1674 C CA . ASN A 1 211 ? 8.687 5.002 9.423 1.00 73.31 211 ASN A CA 1
ATOM 1675 C C . ASN A 1 211 ? 8.394 3.620 10.039 1.00 73.31 211 ASN A C 1
ATOM 1677 O O . ASN A 1 211 ? 7.511 3.531 10.889 1.00 73.31 211 ASN A O 1
ATOM 1681 N N . HIS A 1 212 ? 9.061 2.544 9.609 1.00 71.62 212 HIS A N 1
ATOM 1682 C CA . HIS A 1 212 ? 8.770 1.176 10.075 1.00 71.62 212 HIS A CA 1
ATOM 1683 C C . HIS A 1 212 ? 9.862 0.586 10.973 1.00 71.62 212 HIS A C 1
ATOM 1685 O O . HIS A 1 212 ? 9.542 -0.054 11.972 1.00 71.62 212 HIS A O 1
ATOM 1691 N N . PHE A 1 213 ? 11.138 0.811 10.655 1.00 67.94 213 PHE A N 1
ATOM 1692 C CA . PHE A 1 213 ? 12.268 0.240 11.384 1.00 67.94 213 PHE A CA 1
ATOM 1693 C C . PHE A 1 213 ? 12.701 1.116 12.557 1.00 67.94 213 PHE A C 1
ATOM 1695 O O . PHE A 1 213 ? 12.730 0.626 13.677 1.00 67.94 213 PHE A O 1
ATOM 1702 N N . LEU A 1 214 ? 12.971 2.412 12.356 1.00 62.28 214 LEU A N 1
ATOM 1703 C CA . LEU A 1 214 ? 13.425 3.291 13.452 1.00 62.28 214 LEU A CA 1
ATOM 1704 C C . LEU A 1 214 ? 12.381 3.394 14.572 1.00 62.28 214 LEU A C 1
ATOM 1706 O O . LEU A 1 214 ? 12.735 3.349 15.744 1.00 62.28 214 LEU A O 1
ATOM 1710 N N . HIS A 1 215 ? 11.090 3.430 14.237 1.00 60.16 215 HIS A N 1
ATOM 1711 C CA . HIS A 1 215 ? 10.023 3.396 15.241 1.00 60.16 215 HIS A CA 1
ATOM 1712 C C . HIS A 1 215 ? 9.901 2.056 15.987 1.00 60.16 215 HIS A C 1
ATOM 1714 O O . HIS A 1 215 ? 9.437 2.047 17.127 1.00 60.16 215 HIS A O 1
ATOM 1720 N N . ALA A 1 216 ? 10.316 0.944 15.373 1.00 57.47 216 ALA A N 1
ATOM 1721 C CA . ALA A 1 216 ? 10.347 -0.371 16.009 1.00 57.47 216 ALA A CA 1
ATOM 1722 C C . ALA A 1 216 ? 11.643 -0.614 16.808 1.00 57.47 216 ALA A C 1
ATOM 1724 O O . ALA A 1 216 ? 11.591 -1.250 17.855 1.00 57.47 216 ALA A O 1
ATOM 1725 N N . ALA A 1 217 ? 12.780 -0.100 16.330 1.00 56.19 217 ALA A N 1
ATOM 1726 C CA . ALA A 1 217 ? 14.114 -0.295 16.894 1.00 56.19 217 ALA A CA 1
ATOM 1727 C C . ALA A 1 217 ? 14.428 0.679 18.036 1.00 56.19 217 ALA A C 1
ATOM 1729 O O . ALA A 1 217 ? 15.016 0.272 19.029 1.00 56.19 217 ALA A O 1
ATOM 1730 N N . LEU A 1 218 ? 14.009 1.945 17.927 1.00 49.34 218 LEU A N 1
ATOM 1731 C CA . LEU A 1 218 ? 14.194 2.924 19.003 1.00 49.34 218 LEU A CA 1
ATOM 1732 C C . LEU A 1 218 ? 13.174 2.767 20.128 1.00 49.34 218 LEU A C 1
ATOM 1734 O O . LEU A 1 218 ? 13.338 3.423 21.146 1.00 49.34 218 LEU A O 1
ATOM 1738 N N . GLY A 1 219 ? 12.142 1.934 19.937 1.00 38.25 219 GLY A N 1
ATOM 1739 C CA . GLY A 1 219 ? 11.021 1.809 20.856 1.00 38.25 219 GLY A CA 1
ATOM 1740 C C . GLY A 1 219 ? 10.341 3.161 21.057 1.00 38.25 219 GLY A C 1
ATOM 1741 O O . GLY A 1 219 ? 10.817 4.017 21.795 1.00 38.25 219 GLY A O 1
ATOM 1742 N N . GLN A 1 220 ? 9.170 3.389 20.458 1.00 35.41 220 GLN A N 1
ATOM 1743 C CA . GLN A 1 220 ? 8.318 4.394 21.100 1.00 35.41 220 GLN A CA 1
ATOM 1744 C C . GLN A 1 220 ? 8.125 3.957 22.558 1.00 35.41 220 GLN A C 1
ATOM 1746 O O . GLN A 1 220 ? 7.886 2.759 22.754 1.00 35.41 220 GLN A O 1
ATOM 1751 N N . PRO A 1 221 ? 8.230 4.870 23.546 1.00 31.67 221 PRO A N 1
ATOM 1752 C CA . PRO A 1 221 ? 7.887 4.537 24.913 1.00 31.67 221 PRO A CA 1
ATOM 1753 C C . PRO A 1 221 ? 6.500 3.917 24.853 1.00 31.67 221 PRO A C 1
ATOM 1755 O O . PRO A 1 221 ? 5.532 4.557 24.427 1.00 31.67 221 PRO A O 1
ATOM 1758 N N . GLN A 1 222 ? 6.425 2.624 25.163 1.00 29.83 222 GLN A N 1
ATOM 1759 C CA . GLN A 1 222 ? 5.147 2.044 25.498 1.00 29.83 222 GLN A CA 1
ATOM 1760 C C . GLN A 1 222 ? 4.653 2.902 26.661 1.00 29.83 222 GLN A C 1
ATOM 1762 O O . GLN A 1 222 ? 5.391 3.042 27.636 1.00 29.83 222 GLN A O 1
ATOM 1767 N N . PRO A 1 223 ? 3.464 3.524 26.579 1.00 34.03 223 PRO A N 1
ATOM 1768 C CA . PRO A 1 223 ? 2.809 3.938 27.803 1.00 34.03 223 PRO A CA 1
ATOM 1769 C C . PRO A 1 223 ? 2.713 2.651 28.613 1.00 34.03 223 PRO A C 1
ATOM 1771 O O . PRO A 1 223 ? 2.131 1.678 28.120 1.00 34.03 223 PRO A O 1
ATOM 1774 N N . HIS A 1 224 ? 3.430 2.624 29.734 1.00 33.00 224 HIS A N 1
ATOM 1775 C CA . HIS A 1 224 ? 3.638 1.460 30.576 1.00 33.00 224 HIS A CA 1
ATOM 1776 C C . HIS A 1 224 ? 2.358 0.637 30.630 1.00 33.00 224 HIS A C 1
ATOM 1778 O O . HIS A 1 224 ? 1.324 1.078 31.123 1.00 33.00 224 HIS A O 1
ATOM 1784 N N . THR A 1 225 ? 2.417 -0.552 30.036 1.00 30.50 225 THR A N 1
ATOM 1785 C CA . THR A 1 225 ? 1.406 -1.581 30.257 1.00 30.50 225 THR A CA 1
ATOM 1786 C C . THR A 1 225 ? 1.826 -2.341 31.505 1.00 30.50 225 THR A C 1
ATOM 1788 O O . THR A 1 225 ? 1.956 -3.556 31.474 1.00 30.50 225 THR A O 1
ATOM 1791 N N . ASP A 1 226 ? 2.071 -1.604 32.584 1.00 29.38 226 ASP A N 1
ATOM 1792 C CA . ASP A 1 226 ? 2.172 -2.170 33.911 1.00 29.38 226 ASP A CA 1
ATOM 1793 C C . ASP A 1 226 ? 0.860 -1.858 34.604 1.00 29.38 226 ASP A C 1
ATOM 1795 O O . ASP A 1 226 ? 0.358 -0.735 34.633 1.00 29.38 226 ASP A O 1
ATOM 1799 N N . THR A 1 227 ? 0.245 -2.937 35.055 1.00 37.50 227 THR A N 1
ATOM 1800 C CA . THR A 1 227 ? -1.038 -2.973 35.737 1.00 37.50 227 THR A CA 1
ATOM 1801 C C . THR A 1 227 ? -0.836 -2.463 37.159 1.00 37.50 227 THR A C 1
ATOM 1803 O O . THR A 1 227 ? -0.977 -3.211 38.118 1.00 37.50 227 THR A O 1
ATOM 1806 N N . GLU A 1 228 ? -0.489 -1.188 37.302 1.00 31.17 228 GLU A N 1
ATOM 1807 C CA . GLU A 1 228 ? -0.527 -0.509 38.586 1.00 31.17 228 GLU A CA 1
ATOM 1808 C C . GLU A 1 228 ? -1.674 0.491 38.544 1.00 31.17 228 GLU A C 1
ATOM 1810 O O . GLU A 1 228 ? -1.699 1.452 37.775 1.00 31.17 228 GLU A O 1
ATOM 1815 N N . ARG A 1 229 ? -2.714 0.146 39.304 1.00 33.97 229 ARG A N 1
ATOM 1816 C CA . ARG A 1 229 ? -3.936 0.923 39.475 1.00 33.97 229 ARG A CA 1
ATOM 1817 C C . ARG A 1 229 ? -3.564 2.386 39.715 1.00 33.97 229 ARG A C 1
ATOM 1819 O O . ARG A 1 229 ? -2.986 2.704 40.750 1.00 33.97 229 ARG A O 1
ATOM 1826 N N . ALA A 1 230 ? -3.971 3.273 38.809 1.00 36.75 230 ALA A N 1
ATOM 1827 C CA . ALA A 1 230 ? -4.178 4.664 39.172 1.00 36.75 230 ALA A CA 1
ATOM 1828 C C . ALA A 1 230 ? -5.214 4.666 40.304 1.00 36.75 230 ALA A C 1
ATOM 1830 O O . ALA A 1 230 ? -6.386 4.343 40.101 1.00 36.75 230 ALA A O 1
ATOM 1831 N N . SER A 1 231 ? -4.738 4.908 41.522 1.00 30.94 231 SER A N 1
ATOM 1832 C CA . SER A 1 231 ? -5.589 5.071 42.690 1.00 30.94 231 SER A CA 1
ATOM 1833 C C . SER A 1 231 ? -6.447 6.329 42.473 1.00 30.94 231 SER A C 1
ATOM 1835 O O . SER A 1 231 ? -5.886 7.348 42.065 1.00 30.94 231 SER A O 1
ATOM 1837 N N . PRO A 1 232 ? -7.770 6.316 42.722 1.00 43.81 232 PRO A N 1
ATOM 1838 C CA . PRO A 1 232 ? -8.669 7.410 42.325 1.00 43.81 232 PRO A CA 1
ATOM 1839 C C . PRO A 1 232 ? -8.472 8.754 43.052 1.00 43.81 232 PRO A C 1
ATOM 1841 O O . PRO A 1 232 ? -9.243 9.674 42.816 1.00 43.81 232 PRO A O 1
ATOM 1844 N N . ASN A 1 233 ? -7.483 8.890 43.942 1.00 37.00 233 ASN A N 1
ATOM 1845 C CA . ASN A 1 233 ? -7.483 9.933 44.976 1.00 37.00 233 ASN A CA 1
ATOM 1846 C C . ASN A 1 233 ? -6.279 10.890 44.973 1.00 37.00 233 ASN A C 1
ATOM 1848 O O . ASN A 1 233 ? -6.025 11.527 45.993 1.00 37.00 233 ASN A O 1
ATOM 1852 N N . THR A 1 234 ? -5.559 11.058 43.863 1.00 35.34 234 THR A N 1
ATOM 1853 C CA . THR A 1 234 ? -4.533 12.116 43.781 1.00 35.34 234 THR A CA 1
ATOM 1854 C C . THR A 1 234 ? -5.025 13.259 42.889 1.00 35.34 234 THR A C 1
ATOM 1856 O O . THR A 1 234 ? -5.022 13.101 41.666 1.00 35.34 234 THR A O 1
ATOM 1859 N N . PRO A 1 235 ? -5.443 14.413 43.449 1.00 41.38 235 PRO A N 1
ATOM 1860 C CA . PRO A 1 235 ? -5.737 15.584 42.639 1.00 41.38 235 PRO A CA 1
ATOM 1861 C C . PRO A 1 235 ? -4.450 16.064 41.947 1.00 41.38 235 PRO A C 1
ATOM 1863 O O . PRO A 1 235 ? -3.392 16.106 42.583 1.00 41.38 235 PRO A O 1
ATOM 1866 N N . PRO A 1 236 ? -4.499 16.421 40.653 1.00 49.28 236 PRO A N 1
ATOM 1867 C CA . PRO A 1 236 ? -3.315 16.837 39.918 1.00 49.28 236 PRO A CA 1
ATOM 1868 C C . PRO A 1 236 ? -2.787 18.167 40.469 1.00 49.28 236 PRO A C 1
ATOM 1870 O O . PRO A 1 236 ? -3.470 19.193 40.438 1.00 49.28 236 PRO A O 1
ATOM 1873 N N . HIS A 1 237 ? -1.547 18.149 40.960 1.00 42.56 237 HIS A N 1
ATOM 1874 C CA . HIS A 1 237 ? -0.808 19.352 41.328 1.00 42.56 237 HIS A CA 1
ATOM 1875 C C . HIS A 1 237 ? -0.714 20.309 40.122 1.00 42.56 237 HIS A C 1
ATOM 1877 O O . HIS A 1 237 ? -0.160 19.971 39.078 1.00 42.56 237 HIS A O 1
ATOM 1883 N N . SER A 1 238 ? -1.292 21.502 40.305 1.00 45.94 238 SER A N 1
ATOM 1884 C CA . SER A 1 238 ? -1.204 22.714 39.471 1.00 45.94 238 SER A CA 1
ATOM 1885 C C . SER A 1 238 ? -1.353 22.518 37.955 1.00 45.94 238 SER A C 1
ATOM 1887 O O . SER A 1 238 ? -0.405 22.686 37.188 1.00 45.94 238 SER A O 1
ATOM 1889 N N . LEU A 1 239 ? -2.582 22.249 37.510 1.00 53.81 239 LEU A N 1
ATOM 1890 C CA . LEU A 1 239 ? -2.989 22.512 36.128 1.00 53.81 239 LEU A CA 1
ATOM 1891 C C . LEU A 1 239 ? -2.990 24.033 35.865 1.00 53.81 239 LEU A C 1
ATOM 1893 O O . LEU A 1 239 ? -3.483 24.781 36.715 1.00 53.81 239 LEU A O 1
ATOM 1897 N N . PRO A 1 240 ? -2.504 24.520 34.705 1.00 58.94 240 PRO A N 1
ATOM 1898 C CA . PRO A 1 240 ? -2.743 25.901 34.287 1.00 58.94 240 PRO A CA 1
ATOM 1899 C C . PRO A 1 240 ? -4.247 26.216 34.340 1.00 58.94 240 PRO A C 1
ATOM 1901 O O . PRO A 1 240 ? -5.067 25.356 34.017 1.00 58.94 240 PRO A O 1
ATOM 1904 N N . GLN A 1 241 ? -4.625 27.432 34.738 1.00 56.09 241 GLN A N 1
ATOM 1905 C CA . GLN A 1 241 ? -6.017 27.818 35.040 1.00 56.09 241 GLN A CA 1
ATOM 1906 C C . GLN A 1 241 ? -7.022 27.457 33.920 1.00 56.09 241 GLN A C 1
ATOM 1908 O O . GLN A 1 241 ? -8.130 27.000 34.201 1.00 56.09 241 GLN A O 1
ATOM 1913 N N . GLU A 1 242 ? -6.609 27.559 32.650 1.00 57.75 242 GLU A N 1
ATOM 1914 C CA . GLU A 1 242 ? -7.411 27.170 31.476 1.00 57.75 242 GLU A CA 1
ATOM 1915 C C . GLU A 1 242 ? -7.678 25.655 31.379 1.00 57.75 242 GLU A C 1
ATOM 1917 O O . GLU A 1 242 ? -8.761 25.233 30.964 1.00 57.75 242 GLU A O 1
ATOM 1922 N N . HIS A 1 243 ? -6.722 24.819 31.796 1.00 66.12 243 HIS A N 1
ATOM 1923 C CA . HIS A 1 243 ? -6.880 23.362 31.824 1.00 66.12 243 HIS A CA 1
ATOM 1924 C C . HIS A 1 243 ? -7.851 22.912 32.923 1.00 66.12 243 HIS A C 1
ATOM 1926 O O . HIS A 1 243 ? -8.552 21.921 32.733 1.00 66.12 243 HIS A O 1
ATOM 1932 N N . SER A 1 244 ? -7.943 23.661 34.027 1.00 76.19 244 SER A N 1
ATOM 1933 C CA . SER A 1 244 ? -8.869 23.372 35.130 1.00 76.19 244 SER A CA 1
ATOM 1934 C C . SER A 1 244 ? -10.338 23.550 34.714 1.00 76.19 244 SER A C 1
ATOM 1936 O O . SER A 1 244 ? -11.152 22.644 34.885 1.00 76.19 244 SER A O 1
ATOM 1938 N N . ALA A 1 245 ? -10.681 24.663 34.054 1.00 87.62 245 ALA A N 1
ATOM 1939 C CA . ALA A 1 245 ? -12.055 24.911 33.601 1.00 87.62 245 ALA A CA 1
ATOM 1940 C C . ALA A 1 245 ? -12.511 23.934 32.501 1.00 87.62 245 ALA A C 1
ATOM 1942 O O . ALA A 1 245 ? -13.670 23.516 32.463 1.00 87.62 245 ALA A O 1
ATOM 1943 N N . LEU A 1 246 ? -11.612 23.554 31.585 1.00 90.75 246 LEU A N 1
ATOM 1944 C CA . LEU A 1 246 ? -11.923 22.540 30.575 1.00 90.75 246 LEU A CA 1
ATOM 1945 C C . LEU A 1 246 ? -12.112 21.150 31.198 1.00 90.75 246 LEU A C 1
ATOM 1947 O O . LEU A 1 246 ? -13.016 20.427 30.786 1.00 90.75 246 LEU A O 1
ATOM 1951 N N . TYR A 1 247 ? -11.296 20.797 32.191 1.00 90.44 247 TYR A N 1
ATOM 1952 C CA . TYR A 1 247 ? -11.428 19.542 32.926 1.00 90.44 247 TYR A CA 1
ATOM 1953 C C . TYR A 1 247 ? -12.790 19.431 33.622 1.00 90.44 247 TYR A C 1
ATOM 1955 O O . TYR A 1 247 ? -13.477 18.432 33.439 1.00 90.44 247 TYR A O 1
ATOM 1963 N N . LEU A 1 248 ? -13.237 20.484 34.315 1.00 91.25 248 LEU A N 1
ATOM 1964 C CA . LEU A 1 248 ? -14.546 20.501 34.980 1.00 91.25 248 LEU A CA 1
ATOM 1965 C C . LEU A 1 248 ? -15.716 20.348 33.994 1.00 91.25 248 LEU A C 1
ATOM 1967 O O . LEU A 1 248 ? -16.647 19.586 34.248 1.00 91.25 248 LEU A O 1
ATOM 1971 N N . ARG A 1 249 ? -15.660 21.023 32.836 1.00 94.38 249 ARG A N 1
ATOM 1972 C CA . ARG A 1 249 ? -16.671 20.852 31.774 1.00 94.38 249 ARG A CA 1
ATOM 1973 C C . ARG A 1 249 ? -16.686 19.421 31.231 1.00 94.38 249 ARG A C 1
ATOM 1975 O O . ARG A 1 249 ? -17.757 18.874 30.974 1.00 94.38 249 ARG A O 1
ATOM 1982 N N . LEU A 1 250 ? -15.510 18.813 31.063 1.00 94.62 250 LEU A N 1
ATOM 1983 C CA . LEU A 1 250 ? -15.393 17.420 30.643 1.00 94.62 250 LEU A CA 1
ATOM 1984 C C . LEU A 1 250 ? -15.967 16.465 31.700 1.00 94.62 250 LEU A C 1
ATOM 1986 O O . LEU A 1 250 ? -16.709 15.559 31.334 1.00 94.62 250 LEU A O 1
ATOM 1990 N N . GLU A 1 251 ? -15.682 16.673 32.987 1.00 92.06 251 GLU A N 1
ATOM 1991 C CA . GLU A 1 251 ? -16.250 15.856 34.066 1.00 92.06 251 GLU A CA 1
ATOM 1992 C C . GLU A 1 251 ? -17.773 15.961 34.137 1.00 92.06 251 GLU A C 1
ATOM 1994 O O . GLU A 1 251 ? -18.435 14.928 34.203 1.00 92.06 251 GLU A O 1
ATOM 1999 N N . SER A 1 252 ? -18.340 17.168 34.035 1.00 92.88 252 SER A N 1
ATOM 2000 C CA . SER A 1 252 ? -19.797 17.357 33.970 1.00 92.88 252 SER A CA 1
ATOM 2001 C C . SER A 1 252 ? -20.406 16.594 32.792 1.00 92.88 252 SER A C 1
ATOM 2003 O O . SER A 1 252 ? -21.380 15.869 32.961 1.00 92.88 252 SER A O 1
ATOM 2005 N N . PHE A 1 253 ? -19.790 16.670 31.609 1.00 95.06 253 PHE A N 1
ATOM 2006 C CA . PHE A 1 253 ? -20.254 15.923 30.439 1.00 95.06 253 PHE A CA 1
ATOM 2007 C C . PHE A 1 253 ? -20.236 14.399 30.654 1.00 95.06 253 PHE A C 1
ATOM 2009 O O . PHE A 1 253 ? -21.110 13.688 30.150 1.00 95.06 253 PHE A O 1
ATOM 2016 N N . ILE A 1 254 ? -19.240 13.880 31.378 1.00 93.75 254 ILE A N 1
ATOM 2017 C CA . ILE A 1 254 ? -19.178 12.458 31.727 1.00 93.75 254 ILE A CA 1
ATOM 2018 C C . ILE A 1 254 ? -20.227 12.095 32.775 1.00 93.75 254 ILE A C 1
ATOM 2020 O O . ILE A 1 254 ? -20.875 11.059 32.628 1.00 93.75 254 ILE A O 1
ATOM 2024 N N . HIS A 1 255 ? -20.418 12.941 33.787 1.00 91.75 255 HIS A N 1
ATOM 2025 C CA . HIS A 1 255 ? -21.432 12.754 34.821 1.00 91.75 255 HIS A CA 1
ATOM 2026 C C . HIS A 1 255 ? -22.836 12.620 34.215 1.00 91.75 255 HIS A C 1
ATOM 2028 O O . HIS A 1 255 ? -23.564 11.687 34.545 1.00 91.75 255 HIS A O 1
ATOM 2034 N N . ASP A 1 256 ? -23.151 13.452 33.220 1.00 92.38 256 ASP A N 1
ATOM 2035 C CA . ASP A 1 256 ? -24.427 13.436 32.493 1.00 92.38 256 ASP A CA 1
ATOM 2036 C C . ASP A 1 256 ? -24.541 12.286 31.469 1.00 92.38 256 ASP A C 1
ATOM 2038 O O . ASP A 1 256 ? -25.421 12.277 30.608 1.00 92.38 256 ASP A O 1
ATOM 2042 N N . GLN A 1 257 ? -23.621 11.317 31.509 1.00 92.19 257 GLN A N 1
ATOM 2043 C CA . GLN A 1 257 ? -23.520 10.201 30.566 1.00 92.19 257 GLN A CA 1
ATOM 2044 C C . GLN A 1 257 ? -23.458 10.628 29.091 1.00 92.19 257 GLN A C 1
ATOM 2046 O O . GLN A 1 257 ? -23.793 9.848 28.193 1.00 92.19 257 GLN A O 1
ATOM 2051 N N . GLY A 1 258 ? -22.955 11.831 28.795 1.00 90.44 258 GLY A N 1
ATOM 2052 C CA . GLY A 1 258 ? -22.830 12.339 27.426 1.00 90.44 258 GLY A CA 1
ATOM 2053 C C . GLY A 1 258 ? -21.972 11.439 26.526 1.00 90.44 258 GLY A C 1
ATOM 2054 O O . GLY A 1 258 ? -22.134 11.416 25.302 1.00 90.44 258 GLY A O 1
ATOM 2055 N N . PHE A 1 259 ? -21.105 10.616 27.122 1.00 92.38 259 PHE A N 1
ATOM 2056 C CA . PHE A 1 259 ? -20.311 9.607 26.424 1.00 92.38 259 PHE A CA 1
ATOM 2057 C C . PHE A 1 259 ? -21.145 8.516 25.729 1.00 92.38 259 PHE A C 1
ATOM 2059 O O . PHE A 1 259 ? -20.592 7.809 24.885 1.00 92.38 259 PHE A O 1
ATOM 2066 N N . THR A 1 260 ? -22.438 8.368 26.029 1.00 92.69 260 THR A N 1
ATOM 2067 C CA . THR A 1 260 ? -23.356 7.422 25.361 1.00 92.69 260 THR A CA 1
ATOM 2068 C C . THR A 1 260 ? -23.826 7.902 23.986 1.00 92.69 260 THR A C 1
ATOM 2070 O O . THR A 1 260 ? -24.396 7.128 23.220 1.00 92.69 260 THR A O 1
ATOM 2073 N N . GLN A 1 261 ? -23.539 9.155 23.611 1.00 88.50 261 GLN A N 1
ATOM 2074 C CA . GLN A 1 261 ? -23.961 9.675 22.317 1.00 88.50 261 GLN A CA 1
ATOM 2075 C C . GLN A 1 261 ? -23.391 8.861 21.141 1.00 88.50 261 GLN A C 1
ATOM 2077 O O . GLN A 1 261 ? -22.186 8.558 21.102 1.00 88.50 261 GLN A O 1
ATOM 2082 N N . PRO A 1 262 ? -24.225 8.551 20.131 1.00 82.81 262 PRO A N 1
ATOM 2083 C CA . PRO A 1 262 ? -23.779 7.834 18.952 1.00 82.81 262 PRO A CA 1
ATOM 2084 C C . PRO A 1 262 ? -22.789 8.684 18.156 1.00 82.81 262 PRO A C 1
ATOM 2086 O O . PRO A 1 262 ? -22.949 9.899 18.004 1.00 82.81 262 PRO A O 1
ATOM 2089 N N . ASN A 1 263 ? -21.759 8.019 17.628 1.00 78.50 263 ASN A N 1
ATOM 2090 C CA . ASN A 1 263 ? -20.732 8.623 16.775 1.00 78.50 263 ASN A CA 1
ATOM 2091 C C . ASN A 1 263 ? -20.055 9.858 17.400 1.00 78.50 263 ASN A C 1
ATOM 2093 O O . ASN A 1 263 ? -19.683 10.796 16.695 1.00 78.50 263 ASN A O 1
ATOM 2097 N N . LEU A 1 264 ? -19.896 9.870 18.729 1.00 85.31 264 LEU A N 1
ATOM 2098 C CA . LEU A 1 264 ? -19.183 10.934 19.424 1.00 85.31 264 LEU A CA 1
ATOM 2099 C C . LEU A 1 264 ? -17.709 10.945 18.996 1.00 85.31 264 LEU A C 1
ATOM 2101 O O . LEU A 1 264 ? -16.969 9.985 19.214 1.00 85.31 264 LEU A O 1
ATOM 2105 N N . THR A 1 265 ? -17.286 12.049 18.385 1.00 86.88 265 THR A N 1
ATOM 2106 C CA . THR A 1 265 ? -15.894 12.314 18.011 1.00 86.88 265 THR A CA 1
ATOM 2107 C C . THR A 1 265 ? -15.304 13.378 18.929 1.00 86.88 265 THR A C 1
ATOM 2109 O O . THR A 1 265 ? -16.034 14.151 19.548 1.00 86.88 265 THR A O 1
ATOM 2112 N N . VAL A 1 266 ? -13.974 13.457 18.995 1.00 86.25 266 VAL A N 1
ATOM 2113 C CA . VAL A 1 266 ? -13.295 14.510 19.768 1.00 86.25 266 VAL A CA 1
ATOM 2114 C C . VAL A 1 266 ? -13.625 15.908 19.237 1.00 86.25 266 VAL A C 1
ATOM 2116 O O . VAL A 1 266 ? -13.723 16.837 20.024 1.00 86.25 266 VAL A O 1
ATOM 2119 N N . SER A 1 267 ? -13.860 16.044 17.928 1.00 83.75 267 SER A N 1
ATOM 2120 C CA . SER A 1 267 ? -14.286 17.301 17.304 1.00 83.75 267 SER A CA 1
ATOM 2121 C C . SER A 1 267 ? -15.670 17.719 17.796 1.00 83.75 267 SER A C 1
ATOM 2123 O O . SER A 1 267 ? -15.843 18.822 18.304 1.00 83.75 267 SER A O 1
ATOM 2125 N N . LYS A 1 268 ? -16.634 16.784 17.765 1.00 87.00 268 LYS A N 1
ATOM 2126 C CA . LYS A 1 268 ? -17.989 17.018 18.276 1.00 87.00 268 LYS A CA 1
ATOM 2127 C C . LYS A 1 268 ? -17.967 17.364 19.765 1.00 87.00 268 LYS A C 1
ATOM 2129 O O . LYS A 1 268 ? -18.611 18.324 20.166 1.00 87.00 268 LYS A O 1
ATOM 2134 N N . LEU A 1 269 ? -17.196 16.627 20.567 1.00 93.12 269 LEU A N 1
ATOM 2135 C CA . LEU A 1 269 ? -17.061 16.919 21.993 1.00 93.12 269 LEU A CA 1
ATOM 2136 C C . LEU A 1 269 ? -16.394 18.279 22.238 1.00 93.12 269 LEU A C 1
ATOM 2138 O O . LEU A 1 269 ? -16.851 19.024 23.091 1.00 93.12 269 LEU A O 1
ATOM 2142 N N . ALA A 1 270 ? -15.362 18.641 21.476 1.00 91.00 270 ALA A N 1
ATOM 2143 C CA . ALA A 1 270 ? -14.714 19.944 21.604 1.00 91.00 270 ALA A CA 1
ATOM 2144 C C . ALA A 1 270 ? -15.686 21.096 21.315 1.00 91.00 270 ALA A C 1
ATOM 2146 O O . ALA A 1 270 ? -15.715 22.062 22.071 1.00 91.00 270 ALA A O 1
ATOM 2147 N N . SER A 1 271 ? -16.531 20.962 20.287 1.00 90.31 271 SER A N 1
ATOM 2148 C CA . SER A 1 271 ? -17.603 21.925 20.014 1.00 90.31 271 SER A CA 1
ATOM 2149 C C . SER A 1 271 ? -18.629 21.990 21.146 1.00 90.31 271 SER A C 1
ATOM 2151 O O . SER A 1 271 ? -19.042 23.078 21.526 1.00 90.31 271 SER A O 1
ATOM 2153 N N . MET A 1 272 ? -19.020 20.845 21.712 1.00 91.94 272 MET A N 1
ATOM 2154 C CA . MET A 1 272 ? -19.963 20.798 22.836 1.00 91.94 272 MET A CA 1
ATOM 2155 C C . MET A 1 272 ? -19.399 21.414 24.119 1.00 91.94 272 MET A C 1
ATOM 2157 O O . MET A 1 272 ? -20.141 22.009 24.891 1.00 91.94 272 MET A O 1
ATOM 2161 N N . LEU A 1 273 ? -18.093 21.271 24.346 1.00 93.12 273 LEU A N 1
ATOM 2162 C CA . LEU A 1 273 ? -17.394 21.833 25.499 1.00 93.12 273 LEU A CA 1
ATOM 2163 C C . LEU A 1 273 ? -16.879 23.254 25.243 1.00 93.12 273 LEU A C 1
ATOM 2165 O O . LEU A 1 273 ? -16.104 23.739 26.060 1.00 93.12 273 LEU A O 1
ATOM 2169 N N . ASP A 1 274 ? -17.252 23.893 24.130 1.00 92.56 274 ASP A N 1
ATOM 2170 C CA . ASP A 1 274 ? -16.772 25.215 23.708 1.00 92.56 274 ASP A CA 1
ATOM 2171 C C . ASP A 1 274 ? -15.244 25.361 23.859 1.00 92.56 274 ASP A C 1
ATOM 2173 O O . ASP A 1 274 ? -14.708 26.137 24.661 1.00 92.56 274 ASP A O 1
ATOM 2177 N N . THR A 1 275 ? -14.516 24.491 23.154 1.00 89.69 275 THR A N 1
ATOM 2178 C CA . THR A 1 275 ? -13.054 24.472 23.149 1.00 89.69 275 THR A CA 1
ATOM 2179 C C . THR A 1 275 ? -12.484 24.074 21.791 1.00 89.69 275 THR A C 1
ATOM 2181 O O . THR A 1 275 ? -13.165 23.561 20.904 1.00 89.69 275 THR A O 1
ATOM 2184 N N . LYS A 1 276 ? -11.176 24.279 21.628 1.00 86.06 276 LYS A N 1
ATOM 2185 C CA . LYS A 1 276 ? -10.439 23.837 20.444 1.00 86.06 276 LYS A CA 1
ATOM 2186 C C . LYS A 1 276 ? -10.093 22.357 20.573 1.00 86.06 276 LYS A C 1
ATOM 2188 O O . LYS A 1 276 ? -9.628 21.892 21.611 1.00 86.06 276 LYS A O 1
ATOM 2193 N N . GLU A 1 277 ? -10.220 21.624 19.473 1.00 84.25 277 GLU A N 1
ATOM 2194 C CA . GLU A 1 277 ? -10.004 20.172 19.439 1.00 84.25 277 GLU A CA 1
ATOM 2195 C C . GLU A 1 277 ? -8.604 19.750 19.922 1.00 84.25 277 GLU A C 1
ATOM 2197 O O . GLU A 1 277 ? -8.451 18.712 20.567 1.00 84.25 277 GLU A O 1
ATOM 2202 N N . TYR A 1 278 ? -7.570 20.555 19.646 1.00 82.69 278 TYR A N 1
ATOM 2203 C CA . TYR A 1 278 ? -6.212 20.264 20.113 1.00 82.69 278 TYR A CA 1
ATOM 2204 C C . TYR A 1 278 ? -6.076 20.379 21.640 1.00 82.69 278 TYR A C 1
ATOM 2206 O O . TYR A 1 278 ? -5.342 19.587 22.224 1.00 82.69 278 TYR A O 1
ATOM 2214 N N . LEU A 1 279 ? -6.795 21.306 22.291 1.00 83.75 279 LEU A N 1
ATOM 2215 C CA . LEU A 1 279 ? -6.763 21.483 23.749 1.00 83.75 279 LEU A CA 1
ATOM 2216 C C . LEU A 1 279 ? -7.410 20.293 24.448 1.00 83.75 279 LEU A C 1
ATOM 2218 O O . LEU A 1 279 ? -6.827 19.728 25.372 1.00 83.75 279 LEU A O 1
ATOM 2222 N N . LEU A 1 280 ? -8.567 19.851 23.948 1.00 88.38 280 LEU A N 1
ATOM 2223 C CA . LEU A 1 280 ? -9.251 18.671 24.469 1.00 88.38 280 LEU A CA 1
ATOM 2224 C C . LEU A 1 280 ? -8.406 17.403 24.294 1.00 88.38 280 LEU A C 1
ATOM 2226 O O . LEU A 1 280 ? -8.276 16.608 25.222 1.00 88.38 280 LEU A O 1
ATOM 2230 N N . ARG A 1 281 ? -7.769 17.226 23.129 1.00 84.25 281 ARG A N 1
ATOM 2231 C CA . ARG A 1 281 ? -6.807 16.131 22.932 1.00 84.25 281 ARG A CA 1
ATOM 2232 C C . ARG A 1 281 ? -5.646 16.212 23.915 1.00 84.25 281 ARG A C 1
ATOM 2234 O O . ARG A 1 281 ? -5.218 15.175 24.415 1.00 84.25 281 ARG A O 1
ATOM 2241 N N . ASN A 1 282 ? -5.120 17.412 24.155 1.00 84.56 282 ASN A N 1
ATOM 2242 C CA . ASN A 1 282 ? -3.992 17.592 25.052 1.00 84.56 282 ASN A CA 1
ATOM 2243 C C . ASN A 1 282 ? -4.357 17.201 26.483 1.00 84.56 282 ASN A C 1
ATOM 2245 O O . ASN A 1 282 ? -3.639 16.425 27.102 1.00 84.56 282 ASN A O 1
ATOM 2249 N N . LEU A 1 283 ? -5.521 17.650 26.956 1.00 86.25 283 LEU A N 1
ATOM 2250 C CA . LEU A 1 283 ? -6.070 17.265 28.251 1.00 86.25 283 LEU A CA 1
ATOM 2251 C C . LEU A 1 283 ? -6.211 15.738 28.368 1.00 86.25 283 LEU A C 1
ATOM 2253 O O . LEU A 1 283 ? -5.727 15.137 29.320 1.00 86.25 283 LEU A O 1
ATOM 2257 N N . ILE A 1 284 ? -6.809 15.084 27.372 1.00 85.25 284 ILE A N 1
ATOM 2258 C CA . ILE A 1 284 ? -7.044 13.633 27.418 1.00 85.25 284 ILE A CA 1
ATOM 2259 C C . ILE A 1 284 ? -5.738 12.830 27.383 1.00 85.25 284 ILE A C 1
ATOM 2261 O O . ILE A 1 284 ? -5.617 11.815 28.067 1.00 85.25 284 ILE A O 1
ATOM 2265 N N . ASN A 1 285 ? -4.755 13.272 26.601 1.00 82.69 285 ASN A N 1
ATOM 2266 C CA . ASN A 1 285 ? -3.528 12.508 26.412 1.00 82.69 285 ASN A CA 1
ATOM 2267 C C . ASN A 1 285 ? -2.466 12.813 27.477 1.00 82.69 285 ASN A C 1
ATOM 2269 O O . ASN A 1 285 ? -1.864 11.888 28.012 1.00 82.69 285 ASN A O 1
ATOM 2273 N N . GLN A 1 286 ? -2.204 14.093 27.754 1.00 77.88 286 GLN A N 1
ATOM 2274 C CA . GLN A 1 286 ? -1.128 14.517 28.655 1.00 77.88 286 GLN A CA 1
ATOM 2275 C C . GLN A 1 286 ? -1.578 14.572 30.112 1.00 77.88 286 GLN A C 1
ATOM 2277 O O . GLN A 1 286 ? -0.810 14.193 30.987 1.00 77.88 286 GLN A O 1
ATOM 2282 N N . THR A 1 287 ? -2.803 15.033 30.377 1.00 79.00 287 THR A N 1
ATOM 2283 C CA . THR A 1 287 ? -3.306 15.173 31.751 1.00 79.00 287 THR A CA 1
ATOM 2284 C C . THR A 1 287 ? -3.980 13.898 32.239 1.00 79.00 287 THR A C 1
ATOM 2286 O O . THR A 1 287 ? -3.678 13.428 33.327 1.00 79.00 287 THR A O 1
ATOM 2289 N N . LEU A 1 288 ? -4.875 13.317 31.434 1.00 82.00 288 LEU A N 1
ATOM 2290 C CA . LEU A 1 288 ? -5.625 12.115 31.814 1.00 82.00 288 LEU A CA 1
ATOM 2291 C C . LEU A 1 288 ? -4.898 10.800 31.473 1.00 82.00 288 LEU A C 1
ATOM 2293 O O . LEU A 1 288 ? -5.370 9.729 31.840 1.00 82.00 288 LEU A O 1
ATOM 2297 N N . GLY A 1 289 ? -3.778 10.856 30.744 1.00 79.88 289 GLY A N 1
ATOM 2298 C CA . GLY A 1 289 ? -2.944 9.687 30.439 1.00 79.88 289 GLY A CA 1
ATOM 2299 C C . GLY A 1 289 ? -3.529 8.698 29.421 1.00 79.88 289 GLY A C 1
ATOM 2300 O O . GLY A 1 289 ? -2.989 7.605 29.238 1.00 79.88 289 GLY A O 1
ATOM 2301 N N . TYR A 1 290 ? -4.613 9.040 28.719 1.00 78.38 290 TYR A N 1
ATOM 2302 C CA . TYR A 1 290 ? -5.198 8.141 27.724 1.00 78.38 290 TYR A CA 1
ATOM 2303 C C . TYR A 1 290 ? -4.418 8.165 26.409 1.00 78.38 290 TYR A C 1
ATOM 2305 O O . TYR A 1 290 ? -3.998 9.201 25.907 1.00 78.38 290 TYR A O 1
ATOM 2313 N N . ARG A 1 291 ? -4.294 7.001 25.762 1.00 71.81 291 ARG A N 1
ATOM 2314 C CA . ARG A 1 291 ? -3.601 6.881 24.465 1.00 71.81 291 ARG A CA 1
ATOM 2315 C C . ARG A 1 291 ? -4.314 7.628 23.333 1.00 71.81 291 ARG A C 1
ATOM 2317 O O . ARG A 1 291 ? -3.692 7.987 22.334 1.00 71.81 291 ARG A O 1
ATOM 2324 N N . ASN A 1 292 ? -5.641 7.691 23.399 1.00 77.88 292 ASN A N 1
ATOM 2325 C CA . ASN A 1 292 ? -6.508 8.335 22.416 1.00 77.88 292 ASN A CA 1
ATOM 2326 C C . ASN A 1 292 ? -7.932 8.539 22.969 1.00 77.88 292 ASN A C 1
ATOM 2328 O O . ASN A 1 292 ? -8.335 7.925 23.959 1.00 77.88 292 ASN A O 1
ATOM 2332 N N . PHE A 1 293 ? -8.728 9.342 22.261 1.00 83.69 293 PHE A N 1
ATOM 2333 C CA . PHE A 1 293 ? -10.121 9.625 22.616 1.00 83.69 293 PHE A CA 1
ATOM 2334 C C . PHE A 1 293 ? -11.009 8.371 22.690 1.00 83.69 293 PHE A C 1
ATOM 2336 O O . PHE A 1 293 ? -11.844 8.253 23.579 1.00 83.69 293 PHE A O 1
ATOM 2343 N N . SER A 1 294 ? -10.810 7.392 21.802 1.00 81.25 294 SER A N 1
ATOM 2344 C CA . SER A 1 294 ? -11.598 6.154 21.833 1.00 81.25 294 SER A CA 1
ATOM 2345 C C . SER A 1 294 ? -11.291 5.299 23.064 1.00 81.25 294 SER A C 1
ATOM 2347 O O . SER A 1 294 ? -12.203 4.688 23.609 1.00 81.25 294 SER A O 1
ATOM 2349 N N . SER A 1 295 ? -10.032 5.248 23.519 1.00 80.38 295 SER A N 1
ATOM 2350 C CA . SER A 1 295 ? -9.689 4.579 24.781 1.00 80.38 295 SER A CA 1
ATOM 2351 C C . SER A 1 295 ? -10.328 5.274 25.974 1.00 80.38 295 SER A C 1
ATOM 2353 O O . SER A 1 295 ? -10.842 4.577 26.837 1.00 80.38 295 SER A O 1
ATOM 2355 N N . TYR A 1 296 ? -10.365 6.608 25.968 1.00 88.81 296 TYR A N 1
ATOM 2356 C CA . TYR A 1 296 ? -11.062 7.379 26.991 1.00 88.81 296 TYR A CA 1
ATOM 2357 C C . TYR A 1 296 ? -12.559 7.046 27.024 1.00 88.81 296 TYR A C 1
ATOM 2359 O O . TYR A 1 296 ? -13.055 6.595 28.048 1.00 88.81 296 TYR A O 1
ATOM 2367 N N . LEU A 1 297 ? -13.263 7.141 25.888 1.00 89.69 297 LEU A N 1
ATOM 2368 C CA . LEU A 1 297 ? -14.689 6.796 25.821 1.00 89.69 297 LEU A CA 1
ATOM 2369 C C . LEU A 1 297 ? -14.975 5.348 26.217 1.00 89.69 297 LEU A C 1
ATOM 2371 O O . LEU A 1 297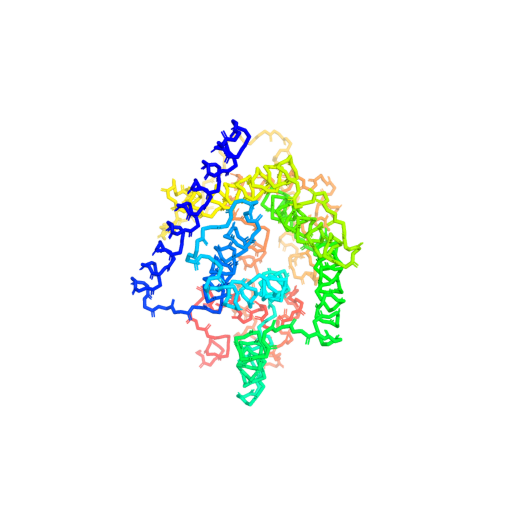 ? -15.974 5.085 26.877 1.00 89.69 297 LEU A O 1
ATOM 2375 N N . ASN A 1 298 ? -14.128 4.400 25.811 1.00 90.25 298 ASN A N 1
ATOM 2376 C CA . ASN A 1 298 ? -14.309 3.008 26.206 1.00 90.25 298 ASN A CA 1
ATOM 2377 C C . ASN A 1 298 ? -14.201 2.846 27.724 1.00 90.25 298 ASN A C 1
ATOM 2379 O O . ASN A 1 298 ? -15.002 2.116 28.291 1.00 90.25 298 ASN A O 1
ATOM 2383 N N . ASP A 1 299 ? -13.262 3.527 28.382 1.00 89.50 299 ASP A N 1
ATOM 2384 C CA . ASP A 1 299 ? -13.109 3.427 29.837 1.00 89.50 299 ASP A CA 1
ATOM 2385 C C . ASP A 1 299 ? -14.345 3.954 30.584 1.00 89.50 299 ASP A C 1
ATOM 2387 O O . ASP A 1 299 ? -14.743 3.371 31.585 1.00 89.50 299 ASP A O 1
ATOM 2391 N N . GLN A 1 300 ? -15.027 4.959 30.021 1.00 92.94 300 GLN A N 1
ATOM 2392 C CA . GLN A 1 300 ? -16.303 5.466 30.545 1.00 92.94 300 GLN A CA 1
ATOM 2393 C C . GLN A 1 300 ? -17.492 4.539 30.227 1.00 92.94 300 GLN A C 1
ATOM 2395 O O . GLN A 1 300 ? -18.372 4.327 31.055 1.00 92.94 300 GLN A O 1
ATOM 2400 N N . ARG A 1 301 ? -17.526 3.942 29.026 1.00 94.81 301 ARG A N 1
ATOM 2401 C CA . ARG A 1 301 ? -18.637 3.089 28.559 1.00 94.81 301 ARG A CA 1
ATOM 2402 C C . ARG A 1 301 ? -18.624 1.679 29.150 1.00 94.81 301 ARG A C 1
ATOM 2404 O O . ARG A 1 301 ? -19.688 1.091 29.310 1.00 94.81 301 ARG A O 1
ATOM 2411 N N . MET A 1 302 ? -17.450 1.101 29.414 1.00 93.62 302 MET A N 1
ATOM 2412 C CA . MET A 1 302 ? -17.313 -0.309 29.812 1.00 93.62 302 MET A CA 1
ATOM 2413 C C . MET A 1 302 ? -17.987 -0.648 31.155 1.00 93.62 302 MET A C 1
ATOM 2415 O O . MET A 1 302 ? -18.691 -1.656 31.193 1.00 93.62 302 MET A O 1
ATOM 2419 N N . PRO A 1 303 ? -17.863 0.165 32.223 1.00 92.88 303 PRO A N 1
ATOM 2420 C CA . PRO A 1 303 ? -18.588 -0.086 33.470 1.00 92.88 303 PRO A CA 1
ATOM 2421 C C . PRO A 1 303 ? -20.107 -0.118 33.266 1.00 92.88 303 PRO A C 1
ATOM 2423 O O . PRO A 1 303 ? -20.769 -1.047 33.721 1.00 92.88 303 PRO A O 1
ATOM 2426 N N . LEU A 1 304 ? -20.640 0.839 32.499 1.00 94.56 304 LEU A N 1
ATOM 2427 C CA . LEU A 1 304 ? -22.064 0.904 32.167 1.00 94.56 304 LEU A CA 1
ATOM 2428 C C . LEU A 1 304 ? -22.507 -0.279 31.291 1.00 94.56 304 LEU A C 1
ATOM 2430 O O . LEU A 1 304 ? -23.620 -0.775 31.426 1.00 94.56 304 LEU A O 1
ATOM 2434 N N . ALA A 1 305 ? -21.625 -0.772 30.416 1.00 95.56 305 ALA A N 1
ATOM 2435 C CA . ALA A 1 305 ? -21.880 -1.977 29.636 1.00 95.56 305 ALA A CA 1
ATOM 2436 C C . ALA A 1 305 ? -22.029 -3.220 30.516 1.00 95.56 305 ALA A C 1
ATOM 2438 O O . ALA A 1 305 ? -22.945 -4.004 30.287 1.00 95.56 305 ALA A O 1
ATOM 2439 N N . CYS A 1 306 ? -21.143 -3.406 31.498 1.00 94.81 306 CYS A N 1
ATOM 2440 C CA . CYS A 1 306 ? -21.247 -4.505 32.457 1.00 94.81 306 CYS A CA 1
ATOM 2441 C C . CYS A 1 306 ? -22.548 -4.415 33.254 1.00 94.81 306 CYS A C 1
ATOM 2443 O O . CYS A 1 306 ? -23.263 -5.409 33.336 1.00 94.81 306 CYS A O 1
ATOM 2445 N N . ASP A 1 307 ? -22.881 -3.222 33.754 1.00 94.31 307 ASP A N 1
ATOM 2446 C CA . ASP A 1 307 ? -24.137 -2.986 34.463 1.00 94.31 307 ASP A CA 1
ATOM 2447 C C . ASP A 1 307 ? -25.344 -3.376 33.600 1.00 94.31 307 ASP A C 1
ATOM 2449 O O . ASP A 1 307 ? -26.129 -4.232 33.994 1.00 94.31 307 ASP A O 1
ATOM 2453 N N . TRP A 1 308 ? -25.455 -2.858 32.373 1.00 95.19 308 TRP A N 1
ATOM 2454 C CA . TRP A 1 308 ? -26.590 -3.166 31.495 1.00 95.19 308 TRP A CA 1
ATOM 2455 C C . TRP A 1 308 ? -26.625 -4.619 31.018 1.00 95.19 308 TRP A C 1
ATOM 2457 O O . TRP A 1 308 ? -27.703 -5.150 30.763 1.00 95.19 308 TRP A O 1
ATOM 2467 N N . LEU A 1 309 ? -25.475 -5.285 30.875 1.00 94.75 309 LEU A N 1
ATOM 2468 C CA . LEU A 1 309 ? -25.447 -6.705 30.517 1.00 94.75 309 LEU A CA 1
ATOM 2469 C C . LEU A 1 309 ? -26.071 -7.580 31.606 1.00 94.75 309 LEU A C 1
ATOM 2471 O O . LEU A 1 309 ? -26.668 -8.595 31.246 1.00 94.75 309 LEU A O 1
ATOM 2475 N N . SER A 1 310 ? -25.948 -7.178 32.873 1.00 92.69 310 SER A N 1
ATOM 2476 C CA . SER A 1 310 ? -26.476 -7.895 34.036 1.00 92.69 310 SER A CA 1
ATOM 2477 C C . SER A 1 310 ? -27.875 -7.427 34.451 1.00 92.69 310 SER A C 1
ATOM 2479 O O . SER A 1 310 ? -28.702 -8.253 34.822 1.00 92.69 310 SER A O 1
ATOM 2481 N N . SER A 1 311 ? -28.166 -6.125 34.374 1.00 93.56 311 SER A N 1
ATOM 2482 C CA . SER A 1 311 ? -29.422 -5.544 34.872 1.00 93.56 311 SER A CA 1
ATOM 2483 C C . SER A 1 311 ? -30.551 -5.483 33.839 1.00 93.56 311 SER A C 1
ATOM 2485 O O . SER A 1 311 ? -31.705 -5.338 34.233 1.00 93.56 311 SER A O 1
ATOM 2487 N N . LYS A 1 312 ? -30.246 -5.608 32.537 1.00 93.62 312 LYS A N 1
ATOM 2488 C CA . LYS A 1 312 ? -31.217 -5.458 31.433 1.00 93.62 312 LYS A CA 1
ATOM 2489 C C . LYS A 1 312 ? -31.259 -6.692 30.520 1.00 93.62 312 LYS A C 1
ATOM 2491 O O . LYS A 1 312 ? -30.746 -6.646 29.391 1.00 93.62 312 LYS A O 1
ATOM 2496 N N . PRO A 1 313 ? -31.817 -7.827 30.985 1.00 90.12 313 PRO A N 1
ATOM 2497 C CA . PRO A 1 313 ? -31.899 -9.059 30.196 1.00 90.12 313 PRO A CA 1
ATOM 2498 C C . PRO A 1 313 ? -32.770 -8.919 28.937 1.00 90.12 313 PRO A C 1
ATOM 2500 O O . PRO A 1 313 ? -32.557 -9.643 27.964 1.00 90.12 313 PRO A O 1
ATOM 2503 N N . GLU A 1 314 ? -33.715 -7.979 28.932 1.00 92.81 314 GLU A N 1
ATOM 2504 C CA . GLU A 1 314 ? -34.608 -7.667 27.816 1.00 92.81 314 GLU A CA 1
ATOM 2505 C C . GLU A 1 314 ? -33.898 -6.994 26.635 1.00 92.81 314 GLU A C 1
ATOM 2507 O O . GLU A 1 314 ? -34.344 -7.124 25.495 1.00 92.81 314 GLU A O 1
ATOM 2512 N N . LEU A 1 315 ? -32.775 -6.305 26.874 1.00 94.00 315 LEU A N 1
ATOM 2513 C CA . LEU A 1 315 ? -32.006 -5.674 25.806 1.00 94.00 315 LEU A CA 1
ATOM 2514 C C . LEU A 1 315 ? -31.090 -6.688 25.121 1.00 94.00 315 LEU A C 1
ATOM 2516 O O . LEU A 1 315 ? -30.287 -7.394 25.754 1.00 94.00 315 LEU A O 1
ATOM 2520 N N . SER A 1 316 ? -31.125 -6.713 23.788 1.00 95.44 316 SER A N 1
ATOM 2521 C CA . SER A 1 316 ? -30.127 -7.467 23.038 1.00 95.44 316 SER A CA 1
ATOM 2522 C C . SER A 1 316 ? -28.737 -6.846 23.239 1.00 95.44 316 SER A C 1
ATOM 2524 O O . SER A 1 316 ? -28.587 -5.654 23.511 1.00 95.44 316 SER A O 1
ATOM 2526 N N . ILE A 1 317 ? -27.679 -7.647 23.083 1.00 93.31 317 ILE A N 1
ATOM 2527 C CA . ILE A 1 317 ? -26.294 -7.140 23.147 1.00 93.31 317 ILE A CA 1
ATOM 2528 C C . ILE A 1 317 ? -26.065 -6.061 22.070 1.00 93.31 317 ILE A C 1
ATOM 2530 O O . ILE A 1 317 ? -25.289 -5.127 22.275 1.00 93.31 317 ILE A O 1
ATOM 2534 N N . THR A 1 318 ? -26.767 -6.166 20.937 1.00 94.88 318 THR A N 1
ATOM 2535 C CA . THR A 1 318 ? -26.767 -5.149 19.880 1.00 94.88 318 THR A CA 1
ATOM 2536 C C . THR A 1 318 ? -27.352 -3.834 20.383 1.00 94.88 318 THR A C 1
ATOM 2538 O O . THR A 1 318 ? -26.720 -2.797 20.201 1.00 94.88 318 THR A O 1
ATOM 2541 N N . ASP A 1 319 ? -28.502 -3.868 21.056 1.00 94.62 319 ASP A N 1
ATOM 2542 C CA . ASP A 1 319 ? -29.159 -2.659 21.567 1.00 94.62 319 ASP A CA 1
ATOM 2543 C C . ASP A 1 319 ? -28.318 -1.993 22.651 1.00 94.62 319 ASP A C 1
ATOM 2545 O O . ASP A 1 319 ? -28.136 -0.780 22.628 1.00 94.62 319 ASP A O 1
ATOM 2549 N N . ILE A 1 320 ? -27.711 -2.781 23.545 1.00 94.94 320 ILE A N 1
ATOM 2550 C CA . ILE A 1 320 ? -26.748 -2.269 24.531 1.00 94.94 320 ILE A CA 1
ATOM 2551 C C . ILE A 1 320 ? -25.593 -1.554 23.829 1.00 94.94 320 ILE A C 1
ATOM 2553 O O . ILE A 1 320 ? -25.259 -0.427 24.189 1.00 94.94 320 ILE A O 1
ATOM 2557 N N . ALA A 1 321 ? -24.998 -2.166 22.803 1.00 92.94 321 ALA A N 1
ATOM 2558 C CA . ALA A 1 321 ? -23.905 -1.547 22.061 1.00 92.94 321 ALA A CA 1
ATOM 2559 C C . ALA A 1 321 ? -24.321 -0.207 21.428 1.00 92.94 321 ALA A C 1
ATOM 2561 O O . ALA A 1 321 ? -23.588 0.780 21.535 1.00 92.94 321 ALA A O 1
ATOM 2562 N N . LEU A 1 322 ? -25.489 -0.161 20.785 1.00 90.62 322 LEU A N 1
ATOM 2563 C CA . LEU A 1 322 ? -25.998 1.045 20.130 1.00 90.62 322 LEU A CA 1
ATOM 2564 C C . LEU A 1 322 ? -26.341 2.143 21.144 1.00 90.62 322 LEU A C 1
ATOM 2566 O O . LEU A 1 322 ? -25.939 3.289 20.952 1.00 90.62 322 LEU A O 1
ATOM 2570 N N . ASN A 1 323 ? -26.987 1.785 22.255 1.00 93.38 323 ASN A N 1
ATOM 2571 C CA . ASN A 1 323 ? -27.357 2.712 23.327 1.00 93.38 323 ASN A CA 1
ATOM 2572 C C . ASN A 1 323 ? -26.138 3.253 24.090 1.00 93.38 323 ASN A C 1
ATOM 2574 O O . ASN A 1 323 ? -26.170 4.370 24.590 1.00 93.38 323 ASN A O 1
ATOM 2578 N N . LEU A 1 324 ? -25.031 2.507 24.134 1.00 93.44 324 LEU A N 1
ATOM 2579 C CA . LEU A 1 324 ? -23.741 2.993 24.641 1.00 93.44 324 LEU A CA 1
ATOM 2580 C C . LEU A 1 324 ? -22.994 3.885 23.631 1.00 93.44 324 LEU A C 1
ATOM 2582 O O . LEU A 1 324 ? -21.871 4.319 23.897 1.00 93.44 324 LEU A O 1
ATOM 2586 N N . GLY A 1 325 ? -23.569 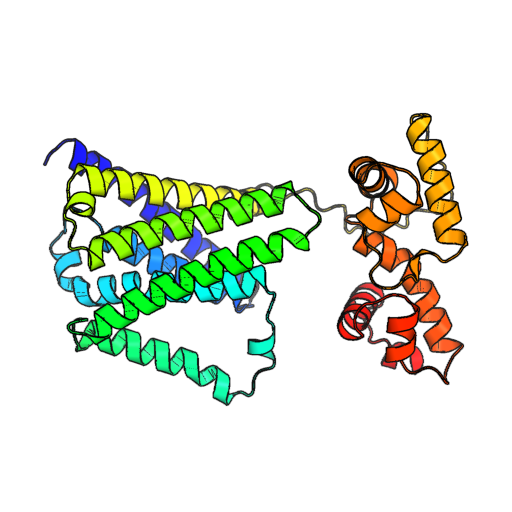4.129 22.452 1.00 88.94 325 GLY A N 1
ATOM 2587 C CA . GLY A 1 325 ? -23.010 5.013 21.435 1.00 88.94 325 GLY A CA 1
ATOM 2588 C C . GLY A 1 325 ? -21.939 4.369 20.556 1.00 88.94 325 GLY A C 1
ATOM 2589 O O . GLY A 1 325 ? -21.093 5.080 19.997 1.00 88.94 325 GLY A O 1
ATOM 2590 N N . TYR A 1 326 ? -21.909 3.036 20.440 1.00 86.25 326 TYR A N 1
ATOM 2591 C CA . TYR A 1 326 ? -21.091 2.359 19.429 1.00 86.25 326 TYR A CA 1
ATOM 2592 C C . TYR A 1 326 ? -21.794 2.390 18.071 1.00 86.25 326 TYR A C 1
ATOM 2594 O O . TYR A 1 326 ? -22.970 2.074 17.966 1.00 86.25 326 TYR A O 1
ATOM 2602 N N . GLY A 1 327 ? -21.051 2.687 16.999 1.00 81.31 327 GLY A N 1
ATOM 2603 C CA . GLY A 1 327 ? -21.594 2.642 15.633 1.00 81.31 327 GLY A CA 1
ATOM 2604 C C . GLY A 1 327 ? -21.854 1.224 15.101 1.00 81.31 327 GLY A C 1
ATOM 2605 O O . GLY A 1 327 ? -22.440 1.065 14.037 1.00 81.31 327 GLY A O 1
ATOM 2606 N N . SER A 1 328 ? -21.385 0.185 15.802 1.00 85.06 328 SER A N 1
ATOM 2607 C CA . SER A 1 328 ? -21.665 -1.217 15.474 1.00 85.06 328 SER A CA 1
ATOM 2608 C C . SER A 1 328 ? -21.375 -2.157 16.644 1.00 85.06 328 SER A C 1
ATOM 2610 O O . SER A 1 328 ? -20.452 -1.927 17.434 1.00 85.06 328 SER A O 1
ATOM 2612 N N . ILE A 1 329 ? -22.094 -3.284 16.684 1.00 90.12 329 ILE A N 1
ATOM 2613 C CA . ILE A 1 329 ? -21.854 -4.378 17.638 1.00 90.12 329 ILE A CA 1
ATOM 2614 C C . ILE A 1 329 ? -20.422 -4.929 17.549 1.00 90.12 329 ILE A C 1
ATOM 2616 O O . ILE A 1 329 ? -19.813 -5.251 18.566 1.00 90.12 329 ILE A O 1
ATOM 2620 N N . THR A 1 330 ? -19.829 -4.981 16.353 1.00 83.38 330 THR A N 1
ATOM 2621 C CA . THR A 1 330 ? -18.454 -5.467 16.155 1.00 83.38 330 THR A CA 1
ATOM 2622 C C . THR A 1 330 ? -17.434 -4.614 16.912 1.00 83.38 330 THR A C 1
ATOM 2624 O O . THR A 1 330 ? -16.504 -5.144 17.523 1.00 83.38 330 THR A O 1
ATOM 2627 N N . SER A 1 331 ? -17.612 -3.289 16.906 1.00 79.50 331 SER A N 1
ATOM 2628 C CA . SER A 1 331 ? -16.738 -2.376 17.648 1.00 79.50 331 SER A CA 1
ATOM 2629 C C . SER A 1 331 ? -16.892 -2.536 19.159 1.00 79.50 331 SER A C 1
ATOM 2631 O O . SER A 1 331 ? -15.879 -2.546 19.861 1.00 79.50 331 SER A O 1
ATOM 2633 N N . PHE A 1 332 ? -18.125 -2.720 19.637 1.00 91.25 332 PHE A N 1
ATOM 2634 C CA . PHE A 1 332 ? -18.417 -3.000 21.042 1.00 91.25 332 PHE A CA 1
ATOM 2635 C C . PHE A 1 332 ? -17.789 -4.321 21.504 1.00 91.25 332 PHE A C 1
ATOM 2637 O O . PHE A 1 332 ? -16.984 -4.323 22.433 1.00 91.25 332 PHE A O 1
ATOM 2644 N N . ASN A 1 333 ? -18.052 -5.425 20.797 1.00 88.94 333 ASN A N 1
ATOM 2645 C CA . ASN A 1 333 ? -17.526 -6.751 21.135 1.00 88.94 333 ASN A CA 1
ATOM 2646 C C . ASN A 1 333 ? -15.994 -6.758 21.226 1.00 88.94 333 ASN A C 1
ATOM 2648 O O . ASN A 1 333 ? -15.422 -7.371 22.128 1.00 88.94 333 ASN A O 1
ATOM 2652 N N . ARG A 1 334 ? -15.315 -6.053 20.311 1.00 85.38 334 ARG A N 1
ATOM 2653 C CA . ARG A 1 334 ? -13.853 -5.916 20.334 1.00 85.38 334 ARG A CA 1
ATOM 2654 C C . ARG A 1 334 ? -13.372 -5.145 21.562 1.00 85.38 334 ARG A C 1
ATOM 2656 O O . ARG A 1 334 ? -12.402 -5.571 22.184 1.00 85.38 334 ARG A O 1
ATOM 2663 N N . ALA A 1 335 ? -14.014 -4.023 21.893 1.00 85.00 335 ALA A N 1
ATOM 2664 C CA . ALA A 1 335 ? -13.656 -3.221 23.063 1.00 85.00 335 ALA A CA 1
ATOM 2665 C C . ALA A 1 335 ? -13.867 -4.012 24.364 1.00 85.00 335 ALA A C 1
ATOM 2667 O O . ALA A 1 335 ? -12.957 -4.081 25.191 1.00 85.00 335 ALA A O 1
ATOM 2668 N N . PHE A 1 336 ? -15.007 -4.694 24.481 1.00 92.44 336 PHE A N 1
ATOM 2669 C CA . PHE A 1 336 ? -15.352 -5.509 25.640 1.00 92.44 336 PHE A CA 1
ATOM 2670 C C . PHE A 1 336 ? -14.370 -6.668 25.837 1.00 92.44 336 PHE A C 1
ATOM 2672 O O . PHE A 1 336 ? -13.767 -6.800 26.901 1.00 92.44 336 PHE A O 1
ATOM 2679 N N . LYS A 1 337 ? -14.101 -7.451 24.782 1.00 90.56 337 LYS A N 1
ATOM 2680 C CA . LYS A 1 337 ? -13.138 -8.563 24.841 1.00 90.56 337 LYS A CA 1
ATOM 2681 C C . LYS A 1 337 ? -11.714 -8.091 25.125 1.00 90.56 337 LYS A C 1
ATOM 2683 O O . LYS A 1 337 ? -10.960 -8.780 25.808 1.00 90.56 337 LYS A O 1
ATOM 2688 N N . ALA A 1 338 ? -11.321 -6.919 24.625 1.00 83.94 338 ALA A N 1
ATOM 2689 C CA . ALA A 1 338 ? -10.005 -6.361 24.916 1.00 83.94 338 ALA A CA 1
ATOM 2690 C C . ALA A 1 338 ? -9.834 -6.039 26.411 1.00 83.94 338 ALA A C 1
ATOM 2692 O O . ALA A 1 338 ? -8.765 -6.336 26.960 1.00 83.94 338 ALA A O 1
ATOM 2693 N N . ARG A 1 339 ? -10.879 -5.483 27.046 1.00 86.25 339 ARG A N 1
ATOM 2694 C CA . ARG A 1 339 ? -10.906 -5.094 28.465 1.00 86.25 339 ARG A CA 1
ATOM 2695 C C . ARG A 1 339 ? -11.067 -6.293 29.399 1.00 86.25 339 ARG A C 1
ATOM 2697 O O . ARG A 1 339 ? -10.226 -6.484 30.267 1.00 86.25 339 ARG A O 1
ATOM 2704 N N . TYR A 1 340 ? -12.097 -7.110 29.191 1.00 88.00 340 TYR A N 1
ATOM 2705 C CA . TYR A 1 340 ? -12.516 -8.161 30.128 1.00 88.00 340 TYR A CA 1
ATOM 2706 C C . TYR A 1 340 ? -12.041 -9.567 29.750 1.00 88.00 340 TYR A C 1
ATOM 2708 O O . TYR A 1 340 ? -12.318 -10.523 30.462 1.00 88.00 340 TYR A O 1
ATOM 2716 N N . LYS A 1 341 ? -11.338 -9.717 28.619 1.00 90.00 341 LYS A N 1
ATOM 2717 C CA . LYS A 1 341 ? -10.823 -11.002 28.100 1.00 90.00 341 LYS A CA 1
ATOM 2718 C C . LYS A 1 341 ? -11.888 -12.075 27.823 1.00 90.00 341 LYS A C 1
ATOM 2720 O O . LYS A 1 341 ? -11.530 -13.190 27.461 1.00 90.00 341 LYS A O 1
ATOM 2725 N N . MET A 1 342 ? -13.169 -11.718 27.865 1.00 91.31 342 MET A N 1
ATOM 2726 C CA . MET A 1 342 ? -14.321 -12.579 27.569 1.00 91.31 342 MET A CA 1
ATOM 2727 C C . MET A 1 342 ? -15.298 -11.883 26.614 1.00 91.31 342 MET A C 1
ATOM 2729 O O . MET A 1 342 ? -15.199 -10.670 26.400 1.00 91.31 342 MET A O 1
ATOM 2733 N N . ALA A 1 343 ? -16.220 -12.628 25.996 1.00 91.56 343 ALA A N 1
ATOM 2734 C CA . ALA A 1 343 ? -17.255 -12.010 25.172 1.00 91.56 343 ALA A CA 1
ATOM 2735 C C . ALA A 1 343 ? -18.384 -11.428 26.050 1.00 91.56 343 ALA A C 1
ATOM 2737 O O . ALA A 1 343 ? -18.665 -11.972 27.116 1.00 91.56 343 ALA A O 1
ATOM 2738 N N . PRO A 1 344 ? -19.100 -10.382 25.591 1.00 92.12 344 PRO A N 1
ATOM 2739 C CA . PRO A 1 344 ? -20.262 -9.845 26.311 1.00 92.12 344 PRO A CA 1
ATOM 2740 C C . PRO A 1 344 ? -21.339 -10.892 26.613 1.00 92.12 344 PRO A C 1
ATOM 2742 O O . PRO A 1 344 ? -21.990 -10.838 27.649 1.00 92.12 344 PRO A O 1
ATOM 2745 N N . ARG A 1 345 ? -21.518 -11.864 25.706 1.00 92.75 345 ARG A N 1
ATOM 2746 C CA . ARG A 1 345 ? -22.460 -12.975 25.890 1.00 92.75 345 ARG A CA 1
ATOM 2747 C C . ARG A 1 345 ? -22.062 -13.866 27.064 1.00 92.75 345 ARG A C 1
ATOM 2749 O O . ARG A 1 345 ? -22.938 -14.275 27.812 1.00 92.75 345 ARG A O 1
ATOM 2756 N N . ASP A 1 346 ? -20.768 -14.135 27.211 1.00 91.56 346 ASP A N 1
ATOM 2757 C CA . ASP A 1 346 ? -20.242 -14.971 28.291 1.00 91.56 346 ASP A CA 1
ATOM 2758 C C . ASP A 1 346 ? -20.385 -14.238 29.630 1.00 91.56 346 ASP A C 1
ATOM 2760 O O . ASP A 1 346 ? -20.867 -14.814 30.598 1.00 91.56 346 ASP A O 1
ATOM 2764 N N . HIS A 1 347 ? -20.079 -12.934 29.652 1.00 91.50 347 HIS A N 1
ATOM 2765 C CA . HIS A 1 347 ? -20.278 -12.087 30.832 1.00 91.50 347 HIS A CA 1
ATOM 2766 C C . HIS A 1 347 ? -21.747 -12.018 31.264 1.00 91.50 347 HIS A C 1
ATOM 2768 O O . HIS A 1 347 ? -22.032 -11.961 32.448 1.00 91.50 347 HIS A O 1
ATOM 2774 N N . ARG A 1 348 ? -22.694 -12.009 30.319 1.00 90.56 348 ARG A N 1
ATOM 2775 C CA . ARG A 1 348 ? -24.133 -12.030 30.628 1.00 90.56 348 ARG A CA 1
ATOM 2776 C C . ARG A 1 348 ? -24.602 -13.376 31.193 1.00 90.56 348 ARG A C 1
ATOM 2778 O O . ARG A 1 348 ? -25.613 -13.424 31.878 1.00 90.56 348 ARG A O 1
ATOM 2785 N N . ALA A 1 349 ? -23.927 -14.465 30.839 1.00 84.94 349 ALA A N 1
ATOM 2786 C CA . ALA A 1 349 ? -24.266 -15.806 31.309 1.00 84.94 349 ALA A CA 1
ATOM 2787 C C . ALA A 1 349 ? -23.636 -16.145 32.673 1.00 84.94 349 ALA A C 1
ATOM 2789 O O . ALA A 1 349 ? -23.882 -17.236 33.185 1.00 84.94 349 ALA A O 1
ATOM 2790 N N . THR A 1 350 ? -22.805 -15.243 33.205 1.00 75.38 350 THR A N 1
ATOM 2791 C CA . THR A 1 350 ? -22.205 -15.319 34.543 1.00 75.38 350 THR A CA 1
ATOM 2792 C C . THR A 1 350 ? -23.105 -14.587 35.521 1.00 75.38 350 THR A C 1
ATOM 2794 O O . THR A 1 350 ? -23.299 -15.123 36.633 1.00 75.38 350 THR A O 1
#

Secondary structure (DSSP, 8-state):
--HHHHHHHHHHHHHHHHHHHHHHHHHHHHHHTT---HHHHHHHHHHHHHHHHHHHT-SS--HHHHHTHHHHHHHHHHHHHHHHHHHHHHHH--THHHHS-GGGGHHHHHHHHHHHHHHHTTTT-SHHHHHHHHHHHHHHHHHHHHHHHHTTT---HHHHHHHHHHHHHHHHHHHHHHHHHHTT-SGGGSHHHHHHHHHHHHHHHHHHHIIIIIHHHTT------------TT-PPTT--HHHHHHHHHHHHHHHTTGGGSTT--HHHHHHHTTS-HHHHHHIIIIIS--SSHHHHHHHHHHHHHHHHHHH-TTS-HHHHHHHTT-S-HHHHHHHHHHHHSS-HHHHHT-

pLDDT: mean 83.6, std 15.91, range [29.38, 96.94]

Foldseek 3Di:
DDPLLVLLVVLLVLLLVLLVVVLVVLVVVCVVVVDDDPLSVLSNLLSQLLNLQSQQLRLDHDPVNVVCVLVSVLSPLCNLVSLLVNLCCVLVVPCVQVVDDPVVVCVVVVVNVVSSCCSVVVVCDDPVVVVSLVVSLVSLVVSLVSLVVSVVPDDDCPLSVLVSVLSVLVSVLSNVVSCCVVVVPCQSSDSVNSSVSSVSSSVSSVSVCCSPPVCVPVPDPDLDPPPDDPDPDDDDDDDPPVLVLLVVLVVVCLVVLVLQAAPDDLCNVCVVSVHDSVSSQCCCCVVVVDPGPVSVSLVSLQVVLLVCLAVPPVDDCQNSCVSSRHPGSVVVQVSNCVVVVDGSVVSSVD

InterPro domains:
  IPR009057 Homedomain-like superfamily [SSF46689] (301-349)
  IPR018060 AraC-like, DNA binding HTH domain [PF12833] (269-349)
  IPR018060 AraC-like, DNA binding HTH domain [PS01124] (248-350)
  IPR018060 AraC-like, DNA binding HTH domain [SM00342] (263-348)
  IPR018062 HTH domain AraC-type, conserved site [PS00041] (301-344)

Radius of gyration: 25.78 Å; chains: 1; bounding box: 66×48×72 Å